Protein AF-A0A139WUX0-F1 (afdb_monomer)

Secondary structure (DSSP, 8-state):
-HHHHHHHHHHHH-HHHHHSS--HHHHHHHHHHHHHHHHHTT-HHHHTTTTTHHHHHHHHTT------HHHHHHHHHSSHHHHHHHHHHHHHHHHHHHHHHHHHH-SS-S-SSSSSTT-------HHHHHHHHHH-HHHHHSSS-HHHHHHHHHHHHHHHHHTTPPPPHHHHHHHHHHHHHHHHTT--S---HHHHHHHTSSSHHHHHHHHHHHHHHHHHHHHT--

Sequence (226 aa):
MDNFSKLLQSIKDNPTRYLDKPSITCLHSFLIGYLGTLRDLGFALESSVMNGFQEWIQEREKTTVSQSWVGILLFICGSERLAFNSFFTDFETFLNQTESLKNKKNAEEENFKSKVDNVKPLSYDFYELLGWIKKRPGMYLGTSSITRLDMYLRGYTLARREVGIAPTEQEREFEGFQSWLQERYKIKSNQSWAKIILFYSMDEHEALERFFELFEEYLNSNKSSN

Structure (mmCIF, N/CA/C/O backbone):
data_AF-A0A139WUX0-F1
#
_entry.id   AF-A0A139WUX0-F1
#
loop_
_atom_site.group_PDB
_atom_site.id
_atom_site.type_symbol
_atom_site.label_atom_id
_atom_site.label_alt_id
_atom_site.label_comp_id
_atom_site.label_asym_id
_atom_site.label_entity_id
_atom_site.label_seq_id
_atom_site.pdbx_PDB_ins_code
_atom_site.Cartn_x
_atom_site.Cartn_y
_atom_site.Cartn_z
_atom_site.occupancy
_atom_site.B_iso_or_equiv
_atom_site.auth_seq_id
_atom_site.auth_comp_id
_atom_site.auth_asym_id
_atom_site.auth_atom_id
_atom_site.pdbx_PDB_model_num
ATOM 1 N N . MET A 1 1 ? -21.748 -1.364 1.588 1.00 56.06 1 MET A N 1
ATOM 2 C CA . MET A 1 1 ? -21.039 -1.767 2.830 1.00 56.06 1 MET A CA 1
ATOM 3 C C . MET A 1 1 ? -20.517 -3.202 2.778 1.00 56.06 1 MET A C 1
ATOM 5 O O . MET A 1 1 ? -19.405 -3.418 3.231 1.00 56.06 1 MET A O 1
ATOM 9 N N . ASP A 1 2 ? -21.244 -4.152 2.179 1.00 73.94 2 ASP A N 1
ATOM 10 C CA . ASP A 1 2 ? -20.874 -5.580 2.182 1.00 73.94 2 ASP A CA 1
ATOM 11 C C . ASP A 1 2 ? -19.461 -5.887 1.620 1.00 73.94 2 ASP A C 1
ATOM 13 O O . ASP A 1 2 ? -18.683 -6.584 2.266 1.00 73.94 2 ASP A O 1
ATOM 17 N N . ASN A 1 3 ? -19.062 -5.294 0.485 1.00 83.50 3 ASN A N 1
ATOM 18 C CA . ASN A 1 3 ? -17.747 -5.574 -0.122 1.00 83.50 3 ASN A CA 1
ATOM 19 C C . ASN A 1 3 ? -16.558 -5.100 0.729 1.00 83.50 3 ASN A C 1
ATOM 21 O O . ASN A 1 3 ? -15.597 -5.843 0.903 1.00 83.50 3 ASN A O 1
ATOM 25 N N . PHE A 1 4 ? -16.625 -3.896 1.308 1.00 89.69 4 PHE A N 1
ATOM 26 C CA . PHE A 1 4 ? -15.530 -3.375 2.132 1.00 89.69 4 PHE A CA 1
ATOM 27 C C . PHE A 1 4 ? -15.353 -4.175 3.427 1.00 89.69 4 PHE A C 1
ATOM 29 O O . PHE A 1 4 ? -14.230 -4.525 3.787 1.00 89.69 4 PHE A O 1
ATOM 36 N N . SER A 1 5 ? -16.454 -4.526 4.098 1.00 89.94 5 SER A N 1
ATOM 37 C CA . SER A 1 5 ? -16.400 -5.370 5.295 1.00 89.94 5 SER A CA 1
ATOM 38 C C . SER A 1 5 ? -15.837 -6.759 4.976 1.00 89.94 5 SER A C 1
ATOM 40 O O . SER A 1 5 ? -14.983 -7.255 5.710 1.00 89.94 5 SER A O 1
ATOM 42 N N . LYS A 1 6 ? -16.232 -7.361 3.843 1.00 93.00 6 LYS A N 1
ATOM 43 C CA . LYS A 1 6 ? -15.657 -8.625 3.348 1.00 93.00 6 LYS A CA 1
ATOM 44 C C . LYS A 1 6 ? -14.162 -8.514 3.048 1.00 93.00 6 LYS A C 1
ATOM 46 O O . LYS A 1 6 ? -13.409 -9.434 3.375 1.00 93.00 6 LYS A O 1
ATOM 51 N N . LEU A 1 7 ? -13.724 -7.403 2.455 1.00 95.69 7 LEU A N 1
ATOM 52 C CA . LEU A 1 7 ? -12.313 -7.135 2.191 1.00 95.69 7 LEU A CA 1
ATOM 53 C C . LEU A 1 7 ? -11.517 -7.026 3.495 1.00 95.69 7 LEU A C 1
ATOM 55 O O . LEU A 1 7 ? -10.519 -7.727 3.653 1.00 95.69 7 LEU A O 1
ATOM 59 N N . LEU A 1 8 ? -11.970 -6.211 4.453 1.00 95.62 8 LEU A N 1
ATOM 60 C CA . LEU A 1 8 ? -11.308 -6.088 5.754 1.00 95.62 8 LEU A CA 1
ATOM 61 C C . LEU A 1 8 ? -11.241 -7.429 6.486 1.00 95.62 8 LEU A C 1
ATOM 63 O O . LEU A 1 8 ? -10.180 -7.777 6.999 1.00 95.62 8 LEU A O 1
ATOM 67 N N . GLN A 1 9 ? -12.323 -8.208 6.479 1.00 96.00 9 GLN A N 1
ATOM 68 C CA . GLN A 1 9 ? -12.329 -9.542 7.074 1.00 96.00 9 GLN A CA 1
ATOM 69 C C . GLN A 1 9 ? -11.317 -10.469 6.382 1.00 96.00 9 GLN A C 1
ATOM 71 O O . GLN A 1 9 ? -10.524 -11.128 7.046 1.00 96.00 9 GLN A O 1
ATOM 76 N N . SER A 1 10 ? -11.249 -10.437 5.049 1.00 97.25 10 SER A N 1
ATOM 77 C CA . SER A 1 10 ? -10.267 -11.218 4.285 1.00 97.25 10 SER A CA 1
ATOM 78 C C . SER A 1 10 ? -8.819 -10.821 4.598 1.00 97.25 10 SER A C 1
ATOM 80 O O . SER A 1 10 ? -7.943 -11.685 4.656 1.00 97.25 10 SER A O 1
ATOM 82 N N . ILE A 1 11 ? -8.554 -9.526 4.808 1.00 97.88 11 ILE A N 1
ATOM 83 C CA . ILE A 1 11 ? -7.232 -9.025 5.210 1.00 97.88 11 ILE A CA 1
ATOM 84 C C . ILE A 1 11 ? -6.912 -9.440 6.650 1.00 97.88 11 ILE A C 1
ATOM 86 O O . ILE A 1 11 ? -5.781 -9.835 6.925 1.00 97.88 11 ILE A O 1
ATOM 90 N N . LYS A 1 12 ? -7.888 -9.378 7.563 1.00 97.25 12 LYS A N 1
ATOM 91 C CA . LYS A 1 12 ? -7.743 -9.820 8.957 1.00 97.25 12 LYS A CA 1
ATOM 92 C C . LYS A 1 12 ? -7.383 -11.303 9.035 1.00 97.25 12 LYS A C 1
ATOM 94 O O . LYS A 1 12 ? -6.459 -11.668 9.759 1.00 97.25 12 LYS A O 1
ATOM 99 N N . ASP A 1 13 ? -8.076 -12.132 8.257 1.00 97.44 13 ASP A N 1
ATOM 100 C CA . ASP A 1 13 ? -7.906 -13.588 8.260 1.00 97.44 13 ASP A CA 1
ATOM 101 C C . ASP A 1 13 ? -6.623 -14.034 7.550 1.00 97.44 13 ASP A C 1
ATOM 103 O O . ASP A 1 13 ? -6.016 -15.039 7.924 1.00 97.44 13 ASP A O 1
ATOM 107 N N . ASN A 1 14 ? -6.182 -13.296 6.526 1.00 96.75 14 ASN A N 1
ATOM 108 C CA . ASN A 1 14 ? -4.986 -13.639 5.763 1.00 96.75 14 ASN A CA 1
ATOM 109 C C . ASN A 1 14 ? -4.152 -12.402 5.382 1.00 96.75 14 ASN A C 1
ATOM 111 O O . ASN A 1 14 ? -4.054 -12.053 4.202 1.00 96.75 14 ASN A O 1
ATOM 115 N N . PRO A 1 15 ? -3.501 -11.740 6.355 1.00 97.00 15 PRO A N 1
ATOM 116 C CA . PRO A 1 15 ? -2.812 -10.474 6.115 1.00 97.00 15 PRO A CA 1
ATOM 117 C C . PRO A 1 15 ? -1.648 -10.606 5.139 1.00 97.00 15 PRO A C 1
ATOM 119 O O . PRO A 1 15 ? -1.390 -9.690 4.365 1.00 97.00 15 PRO A O 1
ATOM 122 N N . THR A 1 16 ? -0.953 -11.744 5.125 1.00 95.56 16 THR A N 1
ATOM 123 C CA . THR A 1 16 ? 0.205 -11.959 4.247 1.00 95.56 16 THR A CA 1
ATOM 124 C C . THR A 1 16 ? -0.181 -12.038 2.772 1.00 95.56 16 THR A C 1
ATOM 126 O O . THR A 1 16 ? 0.622 -11.658 1.926 1.00 95.56 16 THR A O 1
ATOM 129 N N . ARG A 1 17 ? -1.412 -12.457 2.446 1.00 94.94 17 ARG A N 1
ATOM 130 C CA . ARG A 1 17 ? -1.925 -12.460 1.067 1.00 94.94 17 ARG A CA 1
ATOM 131 C C . ARG A 1 17 ? -2.064 -11.052 0.484 1.00 94.94 17 ARG A C 1
ATOM 133 O O . ARG A 1 17 ? -1.899 -10.883 -0.720 1.00 94.94 17 ARG A O 1
ATOM 140 N N . TYR A 1 18 ? -2.396 -10.069 1.317 1.00 96.38 18 TYR A N 1
ATOM 141 C CA . TYR A 1 18 ? -2.690 -8.704 0.872 1.00 96.38 18 TYR A CA 1
ATOM 142 C C . TYR A 1 18 ? -1.529 -7.743 1.132 1.00 96.38 18 TYR A C 1
ATOM 144 O O . TYR A 1 18 ? -1.223 -6.913 0.281 1.00 96.38 18 TYR A O 1
ATOM 152 N N . LEU A 1 19 ? -0.881 -7.880 2.292 1.00 96.50 19 LEU A N 1
ATOM 153 C CA . LEU A 1 19 ? 0.056 -6.904 2.848 1.00 96.50 19 LEU A CA 1
ATOM 154 C C . LEU A 1 19 ? 1.475 -7.447 3.051 1.00 96.50 19 LEU A C 1
ATOM 156 O O . LEU A 1 19 ? 2.321 -6.758 3.617 1.00 96.50 19 LEU A O 1
ATOM 160 N N . ASP A 1 20 ? 1.723 -8.708 2.688 1.00 93.94 20 ASP A N 1
ATOM 161 C CA . ASP A 1 20 ? 2.935 -9.492 2.969 1.00 93.94 20 ASP A CA 1
ATOM 162 C C . ASP A 1 20 ? 3.235 -9.741 4.466 1.00 93.94 20 ASP A C 1
ATOM 164 O O . ASP A 1 20 ? 3.874 -10.737 4.807 1.00 93.94 20 ASP A O 1
ATOM 168 N N . LYS A 1 21 ? 2.756 -8.884 5.374 1.00 94.69 21 LYS A N 1
ATOM 169 C CA . LYS A 1 21 ? 2.887 -8.983 6.835 1.00 94.69 21 LYS A CA 1
ATOM 170 C C . LYS A 1 21 ? 1.747 -8.229 7.545 1.00 94.69 21 LYS A C 1
ATOM 172 O O . LYS A 1 21 ? 1.212 -7.277 6.982 1.00 94.69 21 LYS A O 1
ATOM 177 N N . PRO A 1 22 ? 1.395 -8.584 8.796 1.00 97.19 22 PRO A N 1
ATOM 178 C CA . PRO A 1 22 ? 0.451 -7.803 9.598 1.00 97.19 22 PRO A CA 1
ATOM 179 C C . PRO A 1 22 ? 1.091 -6.470 10.021 1.00 97.19 22 PRO A C 1
ATOM 181 O O . PRO A 1 22 ? 1.844 -6.411 10.994 1.00 97.19 22 PRO A O 1
ATOM 184 N N . SER A 1 23 ? 0.828 -5.413 9.253 1.00 97.62 23 SER A N 1
ATOM 185 C CA . SER A 1 23 ? 1.392 -4.073 9.444 1.00 97.62 23 SER A CA 1
ATOM 186 C C . SER A 1 23 ? 0.320 -3.015 9.229 1.00 97.62 23 SER A C 1
ATOM 188 O O . SER A 1 23 ? -0.338 -2.983 8.188 1.00 97.62 23 SER A O 1
ATOM 190 N N . ILE A 1 24 ? 0.161 -2.135 10.217 1.00 97.69 24 ILE A N 1
ATOM 191 C CA . ILE A 1 24 ? -0.832 -1.061 10.190 1.00 97.69 24 ILE A CA 1
ATOM 192 C C . ILE A 1 24 ? -0.489 -0.005 9.143 1.00 97.69 24 ILE A C 1
ATOM 194 O O . ILE A 1 24 ? -1.380 0.533 8.492 1.00 97.69 24 ILE A O 1
ATOM 198 N N . THR A 1 25 ? 0.799 0.258 8.918 1.00 96.81 25 THR A N 1
ATOM 199 C CA . THR A 1 25 ? 1.220 1.224 7.901 1.00 96.81 25 THR A CA 1
ATOM 200 C C . THR A 1 25 ? 1.038 0.680 6.488 1.00 96.81 25 THR A C 1
ATOM 202 O O . THR A 1 25 ? 0.585 1.420 5.616 1.00 96.81 25 THR A O 1
ATOM 205 N N . CYS A 1 26 ? 1.287 -0.617 6.275 1.00 97.62 26 CYS A N 1
ATOM 206 C CA . CYS A 1 26 ? 0.973 -1.289 5.011 1.00 97.62 26 CYS A CA 1
ATOM 207 C C . CYS A 1 26 ? -0.539 -1.313 4.756 1.00 97.62 26 CYS A C 1
ATOM 209 O O . CYS A 1 26 ? -0.976 -0.959 3.663 1.00 97.62 26 CYS A O 1
ATOM 211 N N . LEU A 1 27 ? -1.336 -1.661 5.777 1.00 98.19 27 LEU A N 1
ATOM 212 C CA . LEU A 1 27 ? -2.796 -1.625 5.699 1.00 98.19 27 LEU A CA 1
ATOM 213 C C . LEU A 1 27 ? -3.294 -0.225 5.331 1.00 98.19 27 LEU A C 1
ATOM 215 O O . LEU A 1 27 ? -4.127 -0.083 4.446 1.00 98.19 27 LEU A O 1
ATOM 219 N N . HIS A 1 28 ? -2.764 0.815 5.968 1.00 97.31 28 HIS A N 1
ATOM 220 C CA . HIS A 1 28 ? -3.161 2.187 5.680 1.00 97.31 28 HIS A CA 1
ATOM 221 C C . HIS A 1 28 ? -2.877 2.590 4.237 1.00 97.31 28 HIS A C 1
ATOM 223 O O . HIS A 1 28 ? -3.781 3.070 3.563 1.00 97.31 28 HIS A O 1
ATOM 229 N N . SER A 1 29 ? -1.659 2.361 3.738 1.00 97.81 29 SER A N 1
ATOM 230 C CA . SER A 1 29 ? -1.321 2.676 2.346 1.00 97.81 29 SER A CA 1
ATOM 231 C C . SER A 1 29 ? -2.192 1.902 1.358 1.00 97.81 29 SER A C 1
ATOM 233 O O . SER A 1 29 ? -2.682 2.488 0.395 1.00 97.81 29 SER A O 1
ATOM 235 N N . PHE A 1 30 ? -2.462 0.625 1.642 1.00 98.25 30 PHE A N 1
ATOM 236 C CA . PHE A 1 30 ? -3.395 -0.187 0.868 1.00 98.25 30 PHE A CA 1
ATOM 237 C C . PHE A 1 30 ? -4.810 0.409 0.852 1.00 98.25 30 PHE A C 1
ATOM 239 O O . PHE A 1 30 ? -5.403 0.562 -0.214 1.00 98.25 30 PHE A O 1
ATOM 246 N N . LEU A 1 31 ? -5.343 0.798 2.014 1.00 97.00 31 LEU A N 1
ATOM 247 C CA . LEU A 1 31 ? -6.678 1.389 2.127 1.00 97.00 31 LEU A CA 1
ATOM 248 C C . LEU A 1 31 ? -6.770 2.766 1.461 1.00 97.00 31 LEU A C 1
ATOM 250 O O . LEU A 1 31 ? -7.800 3.056 0.859 1.00 97.00 31 LEU A O 1
ATOM 254 N N . ILE A 1 32 ? -5.718 3.592 1.514 1.00 95.19 32 ILE A N 1
ATOM 255 C CA . ILE A 1 32 ? -5.673 4.867 0.779 1.00 95.19 32 ILE A CA 1
ATOM 256 C C . ILE A 1 32 ? -5.790 4.601 -0.724 1.00 95.19 32 ILE A C 1
ATOM 258 O O . ILE A 1 32 ? -6.620 5.228 -1.380 1.00 95.19 32 ILE A O 1
ATOM 262 N N . GLY A 1 33 ? -4.994 3.671 -1.264 1.00 95.81 33 GLY A N 1
ATOM 263 C CA . GLY A 1 33 ? -5.063 3.306 -2.680 1.00 95.81 33 GLY A CA 1
ATOM 264 C C . GLY A 1 33 ? -6.444 2.770 -3.060 1.00 95.81 33 GLY A C 1
ATOM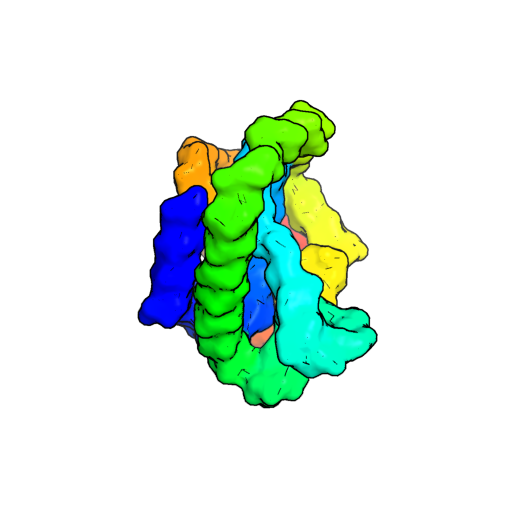 265 O O . GLY A 1 33 ? -7.042 3.226 -4.030 1.00 95.81 33 GLY A O 1
ATOM 266 N N . TYR A 1 34 ? -6.997 1.865 -2.253 1.00 96.25 34 TYR A N 1
ATOM 267 C CA . TYR A 1 34 ? -8.300 1.249 -2.498 1.00 96.25 34 TYR A CA 1
ATOM 268 C C . TYR A 1 34 ? -9.463 2.258 -2.435 1.00 96.25 34 TYR A C 1
ATOM 270 O O . TYR A 1 34 ? -10.190 2.438 -3.413 1.00 96.25 34 TYR A O 1
ATOM 278 N N . LEU A 1 35 ? -9.630 2.961 -1.310 1.00 94.38 35 LEU A N 1
ATOM 279 C CA . LEU A 1 35 ? -10.742 3.898 -1.103 1.00 94.38 35 LEU A CA 1
ATOM 280 C C . LEU A 1 35 ? -10.606 5.154 -1.968 1.00 94.38 35 LEU A C 1
ATOM 282 O O . LEU A 1 35 ? -11.611 5.661 -2.465 1.00 94.38 35 LEU A O 1
ATOM 286 N N . GLY A 1 36 ? -9.377 5.638 -2.178 1.00 92.44 36 GLY A N 1
ATOM 287 C CA . GLY A 1 36 ? -9.101 6.752 -3.083 1.00 92.44 36 GLY A CA 1
ATOM 288 C C . GLY A 1 36 ? -9.547 6.433 -4.506 1.00 92.44 36 GLY A C 1
ATOM 289 O O . GLY A 1 36 ? -10.281 7.211 -5.101 1.00 92.44 36 GLY A O 1
ATOM 290 N N . THR A 1 37 ? -9.220 5.237 -4.994 1.00 92.94 37 THR A N 1
ATOM 291 C CA . THR A 1 37 ? -9.635 4.788 -6.328 1.00 92.94 37 THR A CA 1
ATOM 292 C C . THR A 1 37 ? -11.150 4.662 -6.445 1.00 92.94 37 THR A C 1
ATOM 294 O O . THR A 1 37 ? -11.724 5.135 -7.419 1.00 92.94 37 THR A O 1
ATOM 297 N N . LEU A 1 38 ? -11.830 4.090 -5.444 1.00 92.00 38 LEU A N 1
ATOM 298 C CA . LEU A 1 38 ? -13.297 4.036 -5.438 1.00 92.00 38 LEU A CA 1
ATOM 299 C C . LEU A 1 38 ? -13.923 5.433 -5.515 1.00 92.00 38 LEU A C 1
ATOM 301 O O . LEU A 1 38 ? -14.843 5.649 -6.303 1.00 92.00 38 LEU A O 1
ATOM 305 N N . ARG A 1 39 ? -13.398 6.395 -4.747 1.00 90.62 39 ARG A N 1
ATOM 306 C CA . ARG A 1 39 ? -13.849 7.792 -4.795 1.00 90.62 39 ARG A CA 1
ATOM 307 C C . ARG A 1 39 ? -13.644 8.386 -6.185 1.00 90.62 39 ARG A C 1
ATOM 309 O O . ARG A 1 39 ? -14.564 8.994 -6.724 1.00 90.62 39 ARG A O 1
ATOM 316 N N . ASP A 1 40 ? -12.457 8.209 -6.754 1.00 89.12 40 ASP A N 1
ATOM 317 C CA . ASP A 1 40 ? -12.090 8.795 -8.044 1.00 89.12 40 ASP A CA 1
ATOM 318 C C . ASP A 1 40 ? -12.929 8.199 -9.192 1.00 89.12 40 ASP A C 1
ATOM 320 O O . ASP A 1 40 ? -13.218 8.892 -10.164 1.00 89.12 40 ASP A O 1
ATOM 324 N N . LEU A 1 41 ? -13.410 6.961 -9.030 1.00 88.31 41 LEU A N 1
ATOM 325 C CA . LEU A 1 41 ? -14.340 6.268 -9.928 1.00 88.31 41 LEU A CA 1
ATOM 326 C C . LEU A 1 41 ? -15.829 6.576 -9.669 1.00 88.31 41 LEU A C 1
ATOM 328 O O . LEU A 1 41 ? -16.688 6.049 -10.373 1.00 88.31 41 LEU A O 1
ATOM 332 N N . GLY A 1 42 ? -16.154 7.416 -8.682 1.00 87.81 42 GLY A N 1
ATOM 333 C CA . GLY A 1 42 ? -17.529 7.831 -8.380 1.00 87.81 42 GLY A CA 1
ATOM 334 C C . GLY A 1 42 ? -18.288 6.949 -7.379 1.00 87.81 42 GLY A C 1
ATOM 335 O O . GLY A 1 42 ? -19.472 7.184 -7.143 1.00 87.81 42 GLY A O 1
ATOM 336 N N . PHE A 1 43 ? -17.636 5.982 -6.730 1.00 86.44 43 PHE A N 1
ATOM 337 C CA . PHE A 1 43 ? -18.225 5.151 -5.668 1.00 86.44 43 PHE A CA 1
ATOM 338 C C . PHE A 1 43 ? -18.140 5.864 -4.306 1.00 86.44 43 PHE A C 1
ATOM 340 O O . PHE A 1 43 ? -17.444 5.439 -3.378 1.00 86.44 43 PHE A O 1
ATOM 347 N N . ALA A 1 44 ? -18.821 7.011 -4.199 1.00 80.06 44 ALA A N 1
ATOM 348 C CA . ALA A 1 44 ? -18.732 7.908 -3.046 1.00 80.06 44 ALA A CA 1
ATOM 349 C C . ALA A 1 44 ? -19.119 7.219 -1.725 1.00 80.06 44 ALA A C 1
ATOM 351 O O . ALA A 1 44 ? -18.403 7.355 -0.731 1.00 80.06 44 ALA A O 1
ATOM 352 N N . LEU A 1 45 ? -20.198 6.428 -1.716 1.00 79.00 45 LEU A N 1
ATOM 353 C CA . LEU A 1 45 ? -20.669 5.744 -0.510 1.00 79.00 45 LEU A CA 1
ATOM 354 C C . LEU A 1 45 ? -19.638 4.724 -0.007 1.00 79.00 45 LEU A C 1
ATOM 356 O O . LEU A 1 45 ? -19.281 4.740 1.169 1.00 79.00 45 LEU A O 1
ATOM 360 N N . GLU A 1 46 ? -19.119 3.882 -0.897 1.00 82.38 46 GLU A N 1
ATOM 361 C CA . GLU A 1 46 ? -18.124 2.854 -0.591 1.00 82.38 46 GLU A CA 1
ATOM 362 C C . GLU A 1 46 ? -16.777 3.456 -0.184 1.00 82.38 46 GLU A C 1
ATOM 364 O O . GLU A 1 46 ? -16.122 2.932 0.711 1.00 82.38 46 GLU A O 1
ATOM 369 N N . SER A 1 47 ? -16.376 4.574 -0.791 1.00 82.75 47 SER A N 1
ATOM 370 C CA . SER A 1 47 ? -15.133 5.268 -0.431 1.00 82.75 47 SER A CA 1
ATOM 371 C C . SER A 1 47 ? -15.199 5.983 0.928 1.00 82.75 47 SER A C 1
ATOM 373 O O . SER A 1 47 ? -14.171 6.186 1.571 1.00 82.75 47 SER A O 1
ATOM 375 N N . SER A 1 48 ? -16.406 6.327 1.392 1.00 85.25 48 SER A N 1
ATOM 376 C CA . SER A 1 48 ? -16.648 7.089 2.628 1.00 85.25 48 SER A CA 1
ATOM 377 C C . SER A 1 48 ? -16.812 6.237 3.894 1.00 85.25 48 SER A C 1
ATOM 379 O O . SER A 1 48 ? -17.067 6.773 4.969 1.00 85.25 48 SER A O 1
ATOM 381 N N . VAL A 1 49 ? -16.659 4.912 3.800 1.00 87.12 49 VAL A N 1
ATOM 382 C CA . VAL A 1 49 ? -16.882 3.956 4.909 1.00 87.12 49 VAL A CA 1
ATOM 383 C C . VAL A 1 49 ? -16.008 4.195 6.144 1.00 87.12 49 VAL A C 1
ATOM 385 O O . VAL A 1 49 ? -16.396 3.823 7.246 1.00 87.12 49 VAL A O 1
ATOM 388 N N . MET A 1 50 ? -14.843 4.818 5.967 1.00 89.88 50 MET A N 1
ATOM 389 C CA . MET A 1 50 ? -13.913 5.164 7.048 1.00 89.88 50 MET A CA 1
ATOM 390 C C . MET A 1 50 ? -14.126 6.591 7.589 1.00 89.88 50 MET A C 1
ATOM 392 O O . MET A 1 50 ? -13.421 7.001 8.512 1.00 89.88 50 MET A O 1
ATOM 396 N N . ASN A 1 51 ? -15.056 7.375 7.025 1.00 89.75 51 ASN A N 1
ATOM 397 C CA . ASN A 1 51 ? -15.297 8.752 7.463 1.00 89.75 51 ASN A CA 1
ATOM 398 C C . ASN A 1 51 ? -15.760 8.775 8.923 1.00 89.75 51 ASN A C 1
ATOM 400 O O . ASN A 1 51 ? -16.662 8.030 9.300 1.00 89.75 51 ASN A O 1
ATOM 404 N N . GLY A 1 52 ? -15.169 9.651 9.736 1.00 90.94 52 GLY A N 1
ATOM 405 C CA . GLY A 1 52 ? -15.449 9.733 11.170 1.00 90.94 52 GLY A CA 1
ATOM 406 C C . GLY A 1 52 ? -14.574 8.822 12.035 1.00 90.94 52 GLY A C 1
ATOM 407 O O . GLY A 1 52 ? -14.525 9.013 13.247 1.00 90.94 52 GLY A O 1
ATOM 408 N N . PHE A 1 53 ? -13.864 7.843 11.455 1.00 94.38 53 PHE A N 1
ATOM 409 C CA . PHE A 1 53 ? -13.028 6.929 12.242 1.00 94.38 53 PHE A CA 1
ATOM 410 C C . PHE A 1 53 ? -11.832 7.640 12.891 1.00 94.38 53 PHE A C 1
ATOM 412 O O . PHE A 1 53 ? -11.448 7.313 14.013 1.00 94.38 53 PHE A O 1
ATOM 419 N N . GLN A 1 54 ? -11.264 8.631 12.198 1.00 93.94 54 GLN A N 1
ATOM 420 C CA . GLN A 1 54 ? -10.170 9.462 12.699 1.00 93.94 54 GLN A CA 1
ATOM 421 C C . GLN A 1 54 ? -10.577 10.213 13.973 1.00 93.94 54 GLN A C 1
ATOM 423 O O . GLN A 1 54 ? -9.882 10.147 14.983 1.00 93.94 54 GLN A O 1
ATOM 428 N N . GLU A 1 55 ? -11.709 10.906 13.929 1.00 91.88 55 GLU A N 1
ATOM 429 C CA . GLU A 1 55 ? -12.235 11.676 15.051 1.00 91.88 55 GLU A CA 1
ATOM 430 C C . GLU A 1 55 ? -12.639 10.740 16.194 1.00 91.88 55 GLU A C 1
ATOM 432 O O . GLU A 1 55 ? -12.288 10.970 17.351 1.00 91.88 55 GLU A O 1
ATOM 437 N N . TRP A 1 56 ? -13.291 9.625 15.858 1.00 94.75 56 TRP A N 1
ATOM 438 C CA . TRP A 1 56 ? -13.725 8.629 16.829 1.00 94.75 56 TRP A CA 1
ATOM 439 C C . TRP A 1 56 ? -12.564 8.045 17.640 1.00 94.75 56 TRP A C 1
ATOM 441 O O . TRP A 1 56 ? -12.651 7.951 18.866 1.00 94.75 56 TRP A O 1
ATOM 451 N N . ILE A 1 57 ? -11.456 7.675 16.986 1.00 93.69 57 ILE A N 1
ATOM 452 C CA . ILE A 1 57 ? -10.309 7.124 17.711 1.00 93.69 57 ILE A CA 1
ATOM 453 C C . ILE A 1 57 ? -9.609 8.194 18.557 1.00 93.69 57 ILE A C 1
ATOM 455 O O . ILE A 1 57 ? -9.135 7.890 19.650 1.00 93.69 57 ILE A O 1
ATOM 459 N N . GLN A 1 58 ? -9.588 9.455 18.109 1.00 92.94 58 GLN A N 1
ATOM 460 C CA . GLN A 1 58 ? -9.047 10.565 18.899 1.00 92.94 58 GLN A CA 1
ATOM 461 C C . GLN A 1 58 ? -9.844 10.787 20.188 1.00 92.94 58 GLN A C 1
ATOM 463 O O . GLN A 1 58 ? -9.252 10.914 21.264 1.00 92.94 58 GLN A O 1
ATOM 468 N N . GLU A 1 59 ? -11.175 10.782 20.094 1.00 92.00 59 GLU A N 1
ATOM 469 C CA . GLU A 1 59 ? -12.069 10.919 21.246 1.00 92.00 59 GLU A CA 1
ATOM 470 C C . GLU A 1 59 ? -11.942 9.739 22.212 1.00 92.00 59 GLU A C 1
ATOM 472 O O . GLU A 1 59 ? -11.798 9.939 23.422 1.00 92.00 59 GLU A O 1
ATOM 477 N N . ARG A 1 60 ? -11.946 8.507 21.687 1.00 91.19 60 ARG A N 1
ATOM 478 C CA . ARG A 1 60 ? -11.837 7.286 22.495 1.00 91.19 60 ARG A CA 1
ATOM 479 C C . ARG A 1 60 ? -10.554 7.258 23.317 1.00 91.19 60 ARG A C 1
ATOM 481 O O . ARG A 1 60 ? -10.589 6.951 24.508 1.00 91.19 60 ARG A O 1
ATOM 488 N N . GLU A 1 61 ? -9.441 7.602 22.682 1.00 89.81 61 GLU A N 1
ATOM 489 C CA . GLU A 1 61 ? -8.113 7.593 23.299 1.00 89.81 61 GLU A CA 1
ATOM 490 C C . GLU A 1 61 ? -7.814 8.878 24.079 1.00 89.81 61 GLU A C 1
ATOM 492 O O . GLU A 1 61 ? -6.733 9.021 24.651 1.00 89.81 61 GLU A O 1
ATOM 497 N N . LYS A 1 62 ? -8.770 9.820 24.123 1.00 88.19 62 LYS A N 1
ATOM 498 C CA . LYS A 1 62 ? -8.654 11.119 24.805 1.00 88.19 62 LYS A CA 1
ATOM 499 C C . LYS A 1 62 ? -7.373 11.861 24.424 1.00 88.19 62 LYS A C 1
ATOM 501 O O . LYS A 1 62 ? -6.741 12.509 25.260 1.00 88.19 62 LYS A O 1
ATOM 506 N N . THR A 1 63 ? -6.975 11.743 23.162 1.00 81.69 63 THR A N 1
ATOM 507 C CA . THR A 1 63 ? -5.722 12.302 22.669 1.00 81.69 63 THR A CA 1
ATOM 508 C C . THR A 1 63 ? -5.968 13.609 21.931 1.00 81.69 63 THR A C 1
ATOM 510 O O . THR A 1 63 ? -6.878 13.727 21.115 1.00 81.69 63 THR A O 1
ATOM 513 N N . THR A 1 64 ? -5.130 14.607 22.203 1.00 71.38 64 THR A N 1
ATOM 514 C CA . THR A 1 64 ? -5.098 15.886 21.475 1.00 71.38 64 THR A CA 1
ATOM 515 C C . THR A 1 64 ? -4.043 15.890 20.368 1.00 71.38 64 THR A C 1
ATOM 517 O O . THR A 1 64 ? -3.786 16.918 19.743 1.00 71.38 64 THR A O 1
ATOM 520 N N . VAL A 1 65 ? -3.395 14.744 20.134 1.00 67.50 65 VAL A N 1
ATOM 521 C CA . VAL A 1 65 ? -2.289 14.615 19.189 1.00 67.50 65 VAL A CA 1
ATOM 522 C C . VAL A 1 65 ? -2.804 14.750 17.752 1.00 67.50 65 VAL A C 1
ATOM 524 O O . VAL A 1 65 ? -3.733 14.057 17.338 1.00 67.50 65 VAL A O 1
ATOM 527 N N . SER A 1 66 ? -2.153 15.611 16.964 1.00 69.44 66 SER A N 1
ATOM 528 C CA . SER A 1 66 ? -2.430 15.836 15.539 1.00 69.44 66 SER A CA 1
ATOM 529 C C . SER A 1 66 ? -1.815 14.743 14.650 1.00 69.44 66 SER A C 1
ATOM 531 O O . SER A 1 66 ? -1.042 15.030 13.735 1.00 69.44 66 SER A O 1
ATOM 533 N N . GLN A 1 67 ? -2.085 13.477 14.962 1.00 79.12 67 GLN A N 1
ATOM 534 C CA . GLN A 1 67 ? -1.633 12.325 14.180 1.00 79.12 67 GLN A CA 1
ATOM 535 C C . GLN A 1 67 ? -2.817 11.628 13.507 1.00 79.12 67 GLN A C 1
ATOM 537 O O . GLN A 1 67 ? -3.954 11.702 13.975 1.00 79.12 67 GLN A O 1
ATOM 542 N N . SER A 1 68 ? -2.541 10.921 12.410 1.00 90.94 68 SER A N 1
ATOM 543 C CA . SER A 1 68 ? -3.528 10.028 11.802 1.00 90.94 68 SER A CA 1
ATOM 544 C C . SER A 1 68 ? -3.892 8.889 12.759 1.00 90.94 68 SER A C 1
ATOM 546 O O . SER A 1 68 ? -3.117 8.548 13.654 1.00 90.94 68 SER A O 1
ATOM 548 N N . TRP A 1 69 ? -5.037 8.248 12.538 1.00 94.38 69 TRP A N 1
ATOM 549 C CA . TRP A 1 69 ? -5.496 7.081 13.292 1.00 94.38 69 TRP A CA 1
ATOM 550 C C . TRP A 1 69 ? -4.434 5.972 13.336 1.00 94.38 69 TRP A C 1
ATOM 552 O O . TRP A 1 69 ? -4.275 5.304 14.351 1.00 94.38 69 TRP A O 1
ATOM 562 N N . VAL A 1 70 ? -3.623 5.838 12.281 1.00 94.75 70 VAL A N 1
ATOM 563 C CA . VAL A 1 70 ? -2.453 4.947 12.254 1.00 94.75 70 VAL A CA 1
ATOM 564 C C . VAL A 1 70 ? -1.388 5.366 13.256 1.00 94.75 70 VAL A C 1
ATOM 566 O O . VAL A 1 70 ? -0.865 4.516 13.968 1.00 94.75 70 VAL A O 1
ATOM 569 N N . GLY A 1 71 ? -1.047 6.656 13.306 1.00 93.38 71 GLY A N 1
ATOM 570 C CA . GLY A 1 71 ? -0.079 7.186 14.266 1.00 93.38 71 GLY A CA 1
ATOM 571 C C . GLY A 1 71 ? -0.559 7.016 15.707 1.00 93.38 71 GLY A C 1
ATOM 572 O O . GLY A 1 71 ? 0.211 6.584 16.560 1.00 93.38 71 GLY A O 1
ATOM 573 N N . ILE A 1 72 ? -1.854 7.240 15.950 1.00 94.44 72 ILE A N 1
ATOM 574 C CA . ILE A 1 72 ? -2.499 7.010 17.250 1.00 94.44 72 ILE A CA 1
ATOM 575 C C . ILE A 1 72 ? -2.386 5.533 17.654 1.00 94.44 72 ILE A C 1
ATOM 577 O O . ILE A 1 72 ? -1.873 5.232 18.730 1.00 94.44 72 ILE A O 1
AT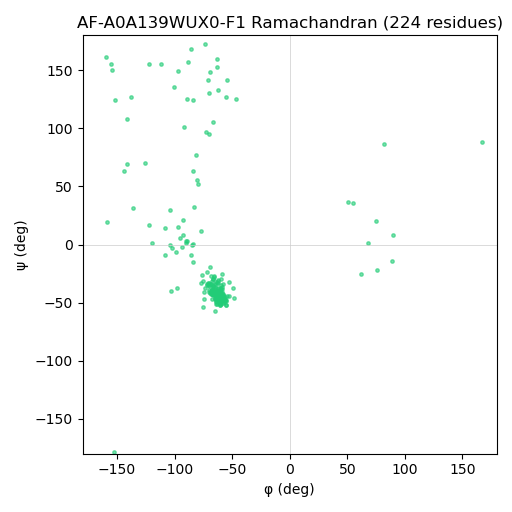OM 581 N N . LEU A 1 73 ? -2.778 4.604 16.775 1.00 95.38 73 LEU A N 1
ATOM 582 C CA . LEU A 1 73 ? -2.675 3.165 17.041 1.00 95.38 73 LEU A CA 1
ATOM 583 C C . LEU A 1 73 ? -1.231 2.704 17.247 1.00 95.38 73 L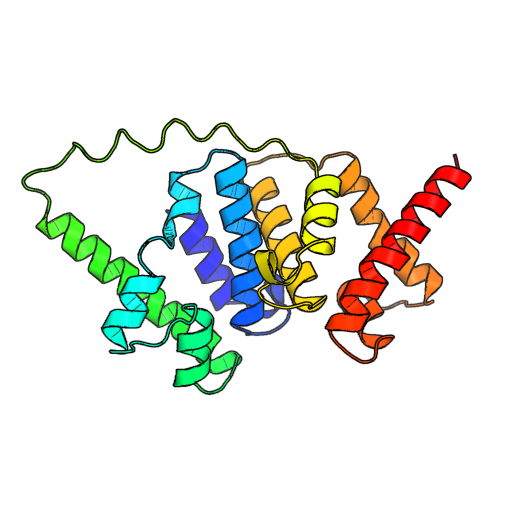EU A C 1
ATOM 585 O O . LEU A 1 73 ? -0.959 1.916 18.149 1.00 95.38 73 LEU A O 1
ATOM 589 N N . LEU A 1 74 ? -0.290 3.191 16.436 1.00 94.62 74 LEU A N 1
ATOM 590 C CA . LEU A 1 74 ? 1.130 2.878 16.603 1.00 94.62 74 LEU A CA 1
ATOM 591 C C . LEU A 1 74 ? 1.657 3.359 17.951 1.00 94.62 74 LEU A C 1
ATOM 593 O O . LEU A 1 74 ? 2.373 2.616 18.619 1.00 94.62 74 LEU A O 1
ATOM 597 N N . PHE A 1 75 ? 1.296 4.579 18.348 1.00 93.44 75 PHE A N 1
ATOM 598 C CA . PHE A 1 75 ? 1.710 5.161 19.617 1.00 93.44 75 PHE A CA 1
ATOM 599 C C . PHE A 1 75 ? 1.189 4.348 20.809 1.00 93.44 75 PHE A C 1
ATOM 601 O O . PHE A 1 75 ? 1.953 4.041 21.719 1.00 93.44 75 PHE A O 1
ATOM 608 N N . ILE A 1 76 ? -0.086 3.952 20.781 1.00 92.75 76 ILE A N 1
ATOM 609 C CA . ILE A 1 76 ? -0.733 3.230 21.886 1.00 92.75 76 ILE A CA 1
ATOM 610 C C . ILE A 1 76 ? -0.273 1.775 21.954 1.00 92.75 76 ILE A C 1
ATOM 612 O O . ILE A 1 76 ? 0.057 1.267 23.024 1.00 92.75 76 ILE A O 1
ATOM 616 N N . CYS A 1 77 ? -0.254 1.081 20.817 1.00 95.00 77 CYS A N 1
ATOM 617 C CA . CYS A 1 77 ? 0.045 -0.347 20.781 1.00 95.00 77 CYS A CA 1
ATOM 618 C C . CYS A 1 77 ? 1.552 -0.651 20.768 1.00 95.00 77 CYS A C 1
ATOM 620 O O . CYS A 1 77 ? 1.941 -1.805 20.950 1.00 95.00 77 CYS A O 1
ATOM 622 N N . GLY A 1 78 ? 2.401 0.340 20.478 1.00 93.56 78 GLY A N 1
ATOM 623 C CA . GLY A 1 78 ? 3.863 0.228 20.483 1.00 93.56 78 GLY A CA 1
ATOM 624 C C . GLY A 1 78 ? 4.466 -0.672 19.396 1.00 93.56 78 GLY A C 1
ATOM 625 O O . GLY A 1 78 ? 5.682 -0.848 19.353 1.00 93.56 78 GLY A O 1
ATOM 626 N N . SER A 1 79 ? 3.658 -1.271 18.514 1.00 96.44 79 SER A N 1
ATOM 627 C CA . SER A 1 79 ? 4.155 -2.092 17.406 1.00 96.44 79 SER A CA 1
ATOM 628 C C . SER A 1 79 ? 3.191 -2.142 16.224 1.00 96.44 79 SER A C 1
ATOM 630 O O . SER A 1 79 ? 1.972 -2.123 16.392 1.00 96.44 79 SER A O 1
ATOM 632 N N . GLU A 1 80 ? 3.753 -2.306 15.024 1.00 96.12 80 GLU A N 1
ATOM 633 C CA . GLU A 1 80 ? 3.016 -2.472 13.764 1.00 96.12 80 GLU A CA 1
ATOM 634 C C . GLU A 1 80 ? 1.964 -3.587 13.826 1.00 96.12 80 GLU A C 1
ATOM 636 O O . GLU A 1 80 ? 0.835 -3.400 13.379 1.00 96.12 80 GLU A O 1
ATOM 641 N N . ARG A 1 81 ? 2.322 -4.740 14.405 1.00 97.25 81 ARG A N 1
ATOM 642 C CA . ARG A 1 81 ? 1.445 -5.916 14.464 1.00 97.25 81 ARG A CA 1
ATOM 643 C C . ARG A 1 81 ? 0.317 -5.754 15.482 1.00 97.25 81 ARG A C 1
ATOM 645 O O . ARG A 1 81 ? -0.807 -6.160 15.198 1.00 97.25 81 ARG A O 1
ATOM 652 N N . LEU A 1 82 ? 0.595 -5.191 16.662 1.00 97.81 82 LEU A N 1
ATOM 653 C CA . LEU A 1 82 ? -0.453 -4.952 17.659 1.00 97.81 82 LEU A CA 1
ATOM 654 C C . LEU A 1 82 ? -1.410 -3.853 17.193 1.00 97.81 82 LEU A C 1
ATOM 656 O O . LEU A 1 82 ? -2.616 -4.045 17.287 1.00 97.81 82 LEU A O 1
ATOM 660 N N . ALA A 1 83 ? -0.889 -2.772 16.603 1.00 98.06 83 ALA A N 1
ATOM 661 C CA . ALA A 1 83 ? -1.702 -1.724 15.990 1.00 98.06 83 ALA A CA 1
ATOM 662 C C . ALA A 1 83 ? -2.572 -2.271 14.844 1.00 98.06 83 ALA A C 1
ATOM 664 O O . ALA A 1 83 ? -3.756 -1.953 14.764 1.00 98.06 83 ALA A O 1
ATOM 665 N N . PHE A 1 84 ? -2.012 -3.149 14.001 1.00 98.38 84 PHE A N 1
ATOM 666 C CA . PHE A 1 84 ? -2.755 -3.853 12.952 1.00 98.38 84 PHE A CA 1
ATOM 667 C C . PHE A 1 84 ? -3.927 -4.658 13.518 1.00 98.38 84 PHE A C 1
ATOM 669 O O . PHE A 1 84 ? -5.039 -4.558 13.015 1.00 98.38 84 PHE A O 1
ATOM 676 N N . ASN A 1 85 ? -3.701 -5.427 14.583 1.00 97.62 85 ASN A N 1
ATOM 677 C CA . ASN A 1 85 ? -4.765 -6.210 15.206 1.00 97.62 85 ASN A CA 1
ATOM 678 C C . ASN A 1 85 ? -5.812 -5.318 15.892 1.00 97.62 85 ASN A C 1
ATOM 680 O O . ASN A 1 85 ? -7.006 -5.578 15.753 1.00 97.62 85 ASN A O 1
ATOM 684 N N . SER A 1 86 ? -5.370 -4.272 16.602 1.00 97.25 86 SER A N 1
ATOM 685 C CA . SER A 1 86 ? -6.254 -3.329 17.301 1.00 97.25 86 SER A CA 1
ATOM 686 C C . SER A 1 86 ? -7.203 -2.642 16.332 1.00 97.25 86 SER A C 1
ATOM 688 O O . SER A 1 86 ? -8.395 -2.574 16.609 1.00 97.25 86 SER A O 1
ATOM 690 N N . PHE A 1 87 ? -6.708 -2.240 15.154 1.00 98.00 87 PHE A N 1
ATOM 691 C CA . PHE A 1 87 ? -7.518 -1.597 14.123 1.00 98.00 87 PHE A CA 1
ATOM 692 C C . PHE A 1 87 ? -8.830 -2.334 13.839 1.00 98.00 87 PHE A C 1
ATOM 694 O O . PHE A 1 87 ? -9.867 -1.689 13.776 1.00 98.00 87 PHE A O 1
ATOM 701 N N . PHE A 1 88 ? -8.821 -3.661 13.689 1.00 97.31 88 PHE A N 1
ATOM 702 C CA . PHE A 1 88 ? -10.049 -4.389 13.352 1.00 97.31 88 PHE A CA 1
ATOM 703 C C . PHE A 1 88 ? -11.077 -4.347 14.482 1.00 97.31 88 PHE A C 1
ATOM 705 O O . PHE A 1 88 ? -12.252 -4.118 14.217 1.00 97.31 88 PHE A O 1
ATOM 712 N N . THR A 1 89 ? -10.639 -4.532 15.728 1.00 96.06 89 THR A N 1
ATOM 713 C CA . THR A 1 89 ? -11.509 -4.424 16.911 1.00 96.06 89 THR A CA 1
ATOM 714 C C . THR A 1 89 ? -12.060 -3.007 17.057 1.00 96.06 89 THR A C 1
ATOM 716 O O . THR A 1 89 ? -13.241 -2.796 17.342 1.00 96.06 89 THR A O 1
ATOM 719 N N . ASP A 1 90 ? -11.196 -2.026 16.829 1.00 96.25 90 ASP A N 1
ATOM 720 C CA . ASP A 1 90 ? -11.491 -0.608 16.954 1.00 96.25 90 ASP A CA 1
ATOM 721 C C . ASP A 1 90 ? -12.490 -0.162 15.891 1.00 96.25 90 ASP A C 1
ATOM 723 O O . ASP A 1 90 ? -13.501 0.464 16.200 1.00 96.25 90 ASP A O 1
ATOM 727 N N . PHE A 1 91 ? -12.254 -0.559 14.647 1.00 95.69 91 PHE A N 1
ATOM 728 C CA . PHE A 1 91 ? -13.119 -0.241 13.526 1.00 95.69 91 PHE A CA 1
ATOM 729 C C . PHE A 1 91 ? -14.478 -0.943 13.628 1.00 95.69 91 PHE A C 1
ATOM 731 O O . PHE A 1 91 ? -15.508 -0.324 13.379 1.00 95.69 91 PHE A O 1
ATOM 738 N N . GLU A 1 92 ? -14.521 -2.199 14.077 1.00 94.00 92 GLU A N 1
ATOM 739 C CA . GLU A 1 92 ? -15.780 -2.904 14.351 1.00 94.00 92 GLU A CA 1
ATOM 740 C C . GLU A 1 92 ? -16.588 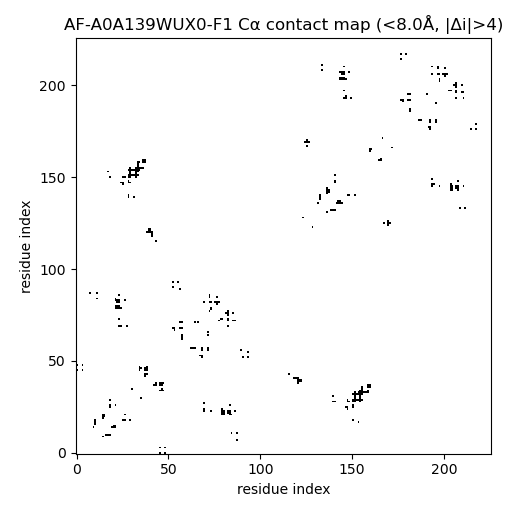-2.210 15.459 1.00 94.00 92 GLU A C 1
ATOM 742 O O . GLU A 1 92 ? -17.795 -1.994 15.327 1.00 94.00 92 GLU A O 1
ATOM 747 N N . THR A 1 93 ? -15.918 -1.776 16.530 1.00 95.00 93 THR A N 1
ATOM 748 C CA . THR A 1 93 ? -16.559 -1.011 17.609 1.00 95.00 93 THR A CA 1
ATOM 749 C C . THR A 1 93 ? -17.114 0.319 17.096 1.00 95.00 93 THR A C 1
ATOM 751 O O . THR A 1 93 ? -18.249 0.678 17.419 1.00 95.00 93 THR A O 1
ATOM 754 N N . PHE A 1 94 ? -16.345 1.028 16.268 1.00 94.50 94 PHE A N 1
ATOM 755 C CA . PHE A 1 94 ? -16.777 2.256 15.605 1.00 94.50 94 PHE A CA 1
ATOM 756 C C . PHE A 1 94 ? -18.043 2.039 14.765 1.00 94.50 94 PHE A C 1
ATOM 758 O O . PHE A 1 94 ? -19.015 2.785 14.917 1.00 94.50 94 PHE A O 1
ATOM 765 N N . LEU A 1 95 ? -18.076 1.000 13.925 1.00 90.75 95 LEU A N 1
ATOM 766 C CA . LEU A 1 95 ? -19.244 0.690 13.098 1.00 90.75 95 LEU A CA 1
ATOM 767 C C . LEU A 1 95 ? -20.484 0.418 13.960 1.00 90.75 95 LEU A C 1
ATOM 769 O O . LEU A 1 95 ? -21.520 1.050 13.751 1.00 90.75 95 LEU A O 1
ATOM 773 N N . ASN A 1 96 ? -20.358 -0.421 14.992 1.00 90.69 96 ASN A N 1
ATOM 774 C CA . ASN A 1 96 ? -21.462 -0.765 15.894 1.00 90.69 96 ASN A CA 1
ATOM 775 C C . ASN A 1 96 ? -22.037 0.462 16.624 1.00 90.69 96 ASN A C 1
ATOM 777 O O . ASN A 1 96 ? -23.255 0.612 16.765 1.00 90.69 96 ASN A O 1
ATOM 781 N N . GLN A 1 97 ? -21.173 1.372 17.081 1.00 89.75 97 GLN A N 1
ATOM 782 C CA . GLN A 1 97 ? -21.607 2.613 17.726 1.00 89.75 97 GLN A CA 1
ATOM 783 C C . GLN A 1 97 ? -22.288 3.558 16.732 1.00 89.75 97 GLN A C 1
ATOM 785 O O . GLN A 1 97 ? -23.318 4.154 17.053 1.00 89.75 97 GLN A O 1
ATOM 790 N N . THR A 1 98 ? -21.761 3.656 15.513 1.00 84.56 98 THR A N 1
ATOM 791 C CA . THR A 1 98 ? -22.318 4.512 14.459 1.00 84.56 98 THR A CA 1
ATOM 792 C C . THR A 1 98 ? -23.688 4.015 13.995 1.00 84.56 98 THR A C 1
ATOM 794 O O . THR A 1 98 ? -24.604 4.816 13.799 1.00 84.56 98 THR A O 1
ATOM 797 N N . GLU A 1 99 ? -23.875 2.701 13.869 1.00 79.44 99 GLU A N 1
ATOM 798 C CA . GLU A 1 99 ? -25.177 2.093 13.580 1.00 79.44 99 GLU A CA 1
ATOM 799 C C . GLU A 1 99 ? -26.168 2.291 14.731 1.00 79.44 99 GLU A C 1
ATOM 801 O O . GLU A 1 99 ? -27.313 2.671 14.490 1.00 79.44 99 GLU A O 1
ATOM 806 N N . SER A 1 100 ? -25.732 2.135 15.987 1.00 70.19 100 SER A N 1
ATOM 807 C CA . SER A 1 100 ? -26.561 2.434 17.165 1.00 70.19 100 SER A CA 1
ATOM 808 C C . SER A 1 100 ? -27.034 3.892 17.178 1.00 70.19 100 SER A C 1
ATOM 810 O O . SER A 1 100 ? -28.198 4.164 17.471 1.00 70.19 100 SER A O 1
ATOM 812 N N . LEU A 1 101 ? -26.161 4.837 16.817 1.00 64.75 101 LEU A N 1
ATOM 813 C CA . LEU A 1 101 ? -26.498 6.258 16.717 1.00 64.75 101 LEU A CA 1
ATOM 814 C C . LEU A 1 101 ? -27.474 6.545 15.572 1.00 64.75 101 LEU A C 1
ATOM 816 O O . LEU A 1 101 ? -28.412 7.311 15.773 1.00 64.75 101 LEU A O 1
ATOM 820 N N . LYS A 1 102 ? -27.306 5.910 14.404 1.00 69.31 102 LYS A N 1
ATOM 821 C CA . LYS A 1 102 ? -28.266 6.006 13.289 1.00 69.31 102 LYS A CA 1
ATOM 822 C C . LYS A 1 102 ? -29.630 5.437 13.682 1.00 69.31 102 LYS A C 1
ATOM 824 O O . LYS A 1 102 ? -30.641 6.095 13.489 1.00 69.31 102 LYS A O 1
ATOM 829 N N . ASN A 1 103 ? -29.656 4.280 14.339 1.00 62.59 103 ASN A N 1
ATOM 830 C CA . ASN A 1 103 ? -30.893 3.649 14.802 1.00 62.59 103 ASN A CA 1
ATOM 831 C C . ASN A 1 103 ? -31.592 4.455 15.912 1.00 62.59 103 ASN A C 1
ATOM 833 O O . ASN A 1 103 ? -32.817 4.446 15.981 1.00 62.59 103 ASN A O 1
ATOM 837 N N . LYS A 1 104 ? -30.844 5.201 16.741 1.00 59.44 104 LYS A N 1
ATOM 838 C CA . LYS A 1 104 ? -31.394 6.161 17.721 1.00 59.44 104 LYS A CA 1
ATOM 839 C C . LYS A 1 104 ? -31.876 7.474 17.093 1.00 59.44 104 LYS A C 1
ATOM 841 O O . LYS A 1 104 ? -32.749 8.113 17.666 1.00 59.44 104 LYS A O 1
ATOM 846 N N . LYS A 1 105 ? -31.317 7.873 15.946 1.00 55.91 105 LYS A N 1
ATOM 847 C CA . LYS A 1 105 ? -31.705 9.067 15.172 1.00 55.91 105 LYS A CA 1
ATOM 848 C C . LYS A 1 105 ? -32.790 8.796 14.123 1.00 55.91 105 LYS A C 1
ATOM 850 O O . LYS A 1 105 ? -33.223 9.720 13.451 1.00 55.91 105 LYS A O 1
ATOM 855 N N . ASN A 1 106 ? -33.300 7.567 14.018 1.00 50.41 106 ASN A N 1
ATOM 856 C CA . ASN A 1 106 ? -34.447 7.244 13.165 1.00 50.41 106 ASN A CA 1
ATOM 857 C C . ASN A 1 106 ? -35.785 7.618 13.837 1.00 50.41 106 ASN A C 1
ATOM 859 O O . ASN A 1 106 ? -36.685 6.798 13.998 1.00 50.41 106 ASN A O 1
ATOM 863 N N . ALA A 1 107 ? -35.889 8.886 14.217 1.00 47.47 107 ALA A N 1
ATOM 864 C CA . ALA A 1 107 ? -37.073 9.717 14.097 1.00 47.47 107 ALA A CA 1
ATOM 865 C C . ALA A 1 107 ? -36.500 11.086 13.713 1.00 47.47 107 ALA A C 1
ATOM 867 O O . ALA A 1 107 ? -35.852 11.709 14.544 1.00 47.47 107 ALA A O 1
ATOM 868 N N . GLU A 1 108 ? -36.689 11.489 12.454 1.00 50.75 108 GLU A N 1
ATOM 869 C CA . GLU A 1 108 ? -36.129 12.706 11.835 1.00 50.75 108 GLU A CA 1
ATOM 870 C C . GLU A 1 108 ? -34.675 12.574 11.340 1.00 50.75 108 GLU A C 1
ATOM 872 O O . GLU A 1 108 ? -33.730 12.919 12.034 1.00 50.75 108 GLU A O 1
ATOM 877 N N . GLU A 1 109 ? -34.499 12.090 10.101 1.00 46.03 109 GLU A N 1
ATOM 878 C CA . GLU A 1 109 ? -33.757 12.798 9.034 1.00 46.03 109 GLU A CA 1
ATOM 879 C C . GLU A 1 109 ? -33.463 11.865 7.843 1.00 46.03 109 GLU A C 1
ATOM 881 O O . GLU A 1 109 ? -32.387 11.290 7.696 1.00 46.03 109 GLU A O 1
ATOM 886 N N . GLU A 1 110 ? -34.409 11.797 6.901 1.00 42.69 110 GLU A N 1
ATOM 887 C CA . GLU A 1 110 ? -34.159 11.323 5.529 1.00 42.69 110 GLU A CA 1
ATOM 888 C C . GLU A 1 110 ? -33.458 12.383 4.643 1.00 42.69 110 GLU A C 1
ATOM 890 O O . GLU A 1 110 ? -33.341 12.204 3.434 1.00 42.69 110 GLU A O 1
ATOM 895 N N . ASN A 1 111 ? -32.938 13.481 5.208 1.00 40.31 111 ASN A N 1
ATOM 896 C CA . ASN A 1 111 ? -32.511 14.659 4.434 1.00 40.31 111 ASN A CA 1
ATOM 897 C C . ASN A 1 111 ? -30.993 14.904 4.323 1.00 40.31 111 ASN A C 1
ATOM 899 O O . ASN A 1 111 ? -30.577 15.961 3.854 1.00 40.31 111 ASN A O 1
ATOM 903 N N . PHE A 1 112 ? -30.141 13.928 4.656 1.00 40.91 112 PHE A N 1
ATOM 904 C CA . PHE A 1 112 ? -28.685 14.012 4.417 1.00 40.91 112 PHE A CA 1
ATOM 905 C C . PHE A 1 112 ? -28.223 13.157 3.221 1.00 40.91 112 PHE A C 1
ATOM 907 O O . PHE A 1 112 ? -27.118 12.626 3.205 1.00 40.91 112 PHE A O 1
ATOM 914 N N . LYS A 1 113 ? -29.077 12.960 2.209 1.00 39.94 113 LYS A N 1
ATOM 915 C CA . LYS A 1 113 ? -28.716 12.196 0.997 1.00 39.94 113 LYS A CA 1
ATOM 916 C C . LYS A 1 113 ? -28.307 13.052 -0.200 1.00 39.94 113 LYS A C 1
ATOM 918 O O . LYS A 1 113 ? -27.837 12.502 -1.182 1.00 39.94 113 LYS A O 1
ATOM 923 N N . SER A 1 114 ? -28.417 14.376 -0.121 1.00 39.09 114 SER A N 1
ATOM 924 C CA . SER A 1 114 ? -28.208 15.259 -1.273 1.00 39.09 114 SER A CA 1
ATOM 925 C C . SER A 1 114 ? -27.160 16.336 -0.987 1.00 39.09 114 SER A C 1
ATOM 927 O O . SER A 1 114 ? -27.502 17.507 -0.818 1.00 39.09 114 SER A O 1
ATOM 929 N N . LYS A 1 115 ? -25.878 15.963 -0.880 1.00 37.44 115 LYS A N 1
ATOM 930 C CA . LYS A 1 115 ? -24.772 16.946 -0.957 1.00 37.44 115 LYS A CA 1
ATOM 931 C C . LYS A 1 115 ? -23.393 16.374 -1.316 1.00 37.44 115 LYS A C 1
ATOM 933 O O . LYS A 1 115 ? -22.394 17.052 -1.099 1.00 37.44 115 LYS A O 1
ATOM 938 N N . VAL A 1 116 ? -23.324 15.173 -1.901 1.00 43.75 116 VAL A N 1
ATOM 939 C CA . VAL A 1 116 ? -22.061 14.569 -2.390 1.00 43.75 116 VAL A CA 1
ATOM 940 C C . VAL A 1 116 ? -22.132 14.227 -3.892 1.00 43.75 116 VAL A C 1
ATOM 942 O O . VAL A 1 116 ? -21.290 13.513 -4.412 1.00 43.75 116 VAL A O 1
ATOM 945 N N . ASP A 1 117 ? -23.087 14.789 -4.638 1.00 40.97 117 ASP A N 1
ATOM 946 C CA . ASP A 1 117 ? -23.308 14.433 -6.055 1.00 40.97 117 ASP A CA 1
ATOM 947 C C . ASP A 1 117 ? -22.570 15.324 -7.069 1.00 40.97 117 ASP A C 1
ATOM 949 O O . ASP A 1 117 ? -22.958 15.397 -8.228 1.00 40.97 117 ASP A O 1
ATOM 953 N N . ASN A 1 118 ? -21.500 16.021 -6.675 1.00 41.00 118 ASN A N 1
ATOM 954 C CA . ASN A 1 118 ? -20.763 16.901 -7.597 1.00 41.00 118 ASN A CA 1
ATOM 955 C C . ASN A 1 118 ? -19.235 16.779 -7.498 1.00 41.00 118 ASN A C 1
ATOM 957 O O . ASN A 1 118 ? -18.515 17.742 -7.758 1.00 41.00 118 ASN A O 1
ATOM 961 N N . VAL A 1 119 ? -18.709 15.599 -7.159 1.00 45.84 119 VAL A N 1
ATOM 962 C CA . VAL A 1 119 ? -17.301 15.303 -7.461 1.00 45.84 119 VAL A CA 1
ATOM 963 C C . VAL A 1 119 ? -17.271 14.632 -8.824 1.00 45.84 119 VAL A C 1
ATOM 965 O O . VAL A 1 119 ? -17.604 13.459 -8.965 1.00 45.84 119 VAL A O 1
ATOM 968 N N . LYS A 1 120 ? -16.914 15.406 -9.853 1.00 46.91 120 LYS A N 1
ATOM 969 C CA . LYS A 1 120 ? -16.616 14.856 -11.177 1.00 46.91 120 LYS A CA 1
ATOM 970 C C . LYS A 1 120 ? -15.512 13.801 -10.990 1.00 46.91 120 LYS A C 1
ATOM 972 O O . LYS A 1 120 ? -14.501 14.155 -10.379 1.00 46.91 120 LYS A O 1
ATOM 977 N N . PRO A 1 121 ? -15.687 12.554 -11.471 1.00 52.84 121 PRO A N 1
ATOM 978 C CA . PRO A 1 121 ? -14.655 11.526 -11.403 1.00 52.84 121 PRO A CA 1
ATOM 979 C C . PRO A 1 121 ? -13.322 12.110 -11.861 1.00 52.84 121 PRO A C 1
ATOM 981 O O . PRO A 1 121 ? -13.247 12.714 -12.940 1.00 52.84 121 PRO A O 1
ATOM 984 N N . LEU A 1 122 ? -12.294 12.001 -11.020 1.00 55.25 122 LEU A N 1
ATOM 985 C CA . LEU A 1 122 ? -10.957 12.427 -11.403 1.00 55.25 122 LEU A CA 1
ATOM 986 C C . LEU A 1 122 ? -10.441 11.389 -12.404 1.00 55.25 122 LEU A C 1
ATOM 988 O O . LEU A 1 122 ? -9.983 10.316 -12.034 1.00 55.25 122 LEU A O 1
ATOM 992 N N . SER A 1 123 ? -10.570 11.696 -13.692 1.00 61.38 123 SER A N 1
ATOM 993 C CA . SER A 1 123 ? -9.981 10.905 -14.770 1.00 61.38 123 SER A CA 1
ATOM 994 C C . SER A 1 123 ? -8.510 11.290 -14.908 1.00 61.38 123 SER A C 1
ATOM 996 O O . SER A 1 123 ? -8.173 12.061 -15.803 1.00 61.38 123 SER A O 1
ATOM 998 N N . TYR A 1 124 ? -7.659 10.803 -14.006 1.00 69.00 124 TYR A N 1
ATOM 999 C CA . TYR A 1 124 ? -6.214 10.772 -14.238 1.00 69.00 124 TYR A CA 1
ATOM 1000 C C . TYR A 1 124 ? -5.807 9.397 -14.751 1.00 69.00 124 TYR A C 1
ATOM 1002 O O . TYR A 1 124 ? -6.445 8.386 -14.432 1.00 69.00 124 TYR A O 1
ATOM 1010 N N . ASP A 1 125 ? -4.759 9.362 -15.561 1.00 85.94 125 ASP A N 1
ATOM 1011 C CA . ASP A 1 125 ? -4.180 8.103 -16.013 1.00 85.94 125 ASP A CA 1
ATOM 1012 C C . ASP A 1 125 ? -3.147 7.553 -15.005 1.00 85.94 125 ASP A C 1
ATOM 1014 O O . ASP A 1 125 ? -2.769 8.200 -14.023 1.00 85.94 125 ASP A O 1
ATOM 1018 N N . PHE A 1 126 ? -2.733 6.300 -15.182 1.00 94.00 126 PHE A N 1
ATOM 1019 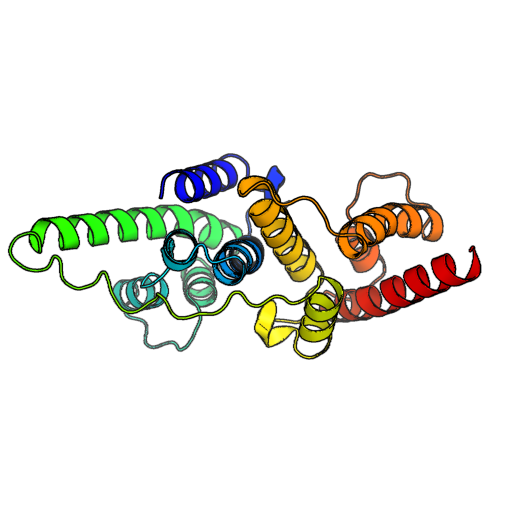C CA . PHE A 1 126 ? -1.872 5.605 -14.224 1.00 94.00 126 PHE A CA 1
ATOM 1020 C C . PHE A 1 126 ? -0.482 6.257 -14.099 1.00 94.00 126 PHE A C 1
ATOM 1022 O O . PHE A 1 126 ? 0.107 6.272 -13.015 1.00 94.00 126 PHE A O 1
ATOM 1029 N N . TYR A 1 127 ? 0.047 6.841 -15.174 1.00 95.25 127 TYR A N 1
ATOM 1030 C CA . TYR A 1 127 ? 1.348 7.515 -15.141 1.00 95.25 127 TYR A CA 1
ATOM 1031 C C . TYR A 1 127 ? 1.282 8.892 -14.489 1.00 95.25 127 TYR A C 1
ATOM 1033 O O . TYR A 1 127 ? 2.219 9.264 -13.777 1.00 95.25 127 TYR A O 1
ATOM 1041 N N . GLU A 1 128 ? 0.175 9.617 -14.636 1.00 94.31 128 GLU A N 1
ATOM 1042 C CA . GLU A 1 128 ? -0.076 10.840 -13.875 1.00 94.31 128 GLU A CA 1
ATOM 1043 C C . GLU A 1 128 ? -0.096 10.568 -12.367 1.00 94.31 128 GLU A C 1
ATOM 1045 O O . GLU A 1 128 ? 0.567 11.284 -11.610 1.00 94.31 128 GLU A O 1
ATOM 1050 N N . LEU A 1 129 ? -0.764 9.491 -11.932 1.00 94.75 129 LEU A N 1
ATOM 1051 C CA . LEU A 1 129 ? -0.760 9.051 -10.534 1.00 94.75 129 LEU A CA 1
ATOM 1052 C C . LEU A 1 129 ? 0.665 8.822 -10.018 1.00 94.75 129 LEU A C 1
ATOM 1054 O O . LEU A 1 129 ? 1.055 9.381 -8.988 1.00 94.75 129 LEU A O 1
ATOM 1058 N N . LEU A 1 130 ? 1.460 8.027 -10.742 1.00 97.12 130 LEU A N 1
ATOM 1059 C CA . LEU A 1 130 ? 2.855 7.770 -10.380 1.00 97.12 130 LEU A CA 1
ATOM 1060 C C . LEU A 1 130 ? 3.679 9.065 -10.353 1.00 97.12 130 LEU A C 1
ATOM 1062 O O . LEU A 1 130 ? 4.482 9.262 -9.439 1.00 97.12 130 LEU A O 1
ATOM 1066 N N . GLY A 1 131 ? 3.447 9.983 -11.294 1.00 96.75 131 GLY A N 1
ATOM 1067 C CA . GLY A 1 131 ? 4.093 11.294 -11.336 1.00 96.75 131 GLY A CA 1
ATOM 1068 C C . GLY A 1 131 ? 3.760 12.172 -10.126 1.00 96.75 131 GLY A C 1
ATOM 1069 O O . GLY A 1 131 ? 4.644 12.824 -9.560 1.00 96.75 131 GLY A O 1
ATOM 1070 N N . TRP A 1 132 ? 2.505 12.172 -9.671 1.00 95.38 132 TRP A N 1
ATOM 1071 C CA . TRP A 1 132 ? 2.106 12.898 -8.465 1.00 95.38 132 TRP A CA 1
ATOM 1072 C C . TRP A 1 132 ? 2.716 12.302 -7.200 1.00 95.38 132 TRP A C 1
ATOM 1074 O O . TRP A 1 132 ? 3.192 13.060 -6.346 1.00 95.38 132 TRP A O 1
ATOM 1084 N N . ILE A 1 133 ? 2.758 10.970 -7.101 1.00 96.56 133 ILE A N 1
ATOM 1085 C CA . ILE A 1 133 ? 3.406 10.281 -5.984 1.00 96.56 133 ILE A CA 1
ATOM 1086 C C . ILE A 1 133 ? 4.910 10.582 -5.978 1.00 96.56 133 ILE A C 1
ATOM 1088 O O . ILE A 1 133 ? 5.427 10.954 -4.927 1.00 96.56 133 ILE A O 1
ATOM 1092 N N . LYS A 1 134 ? 5.595 10.536 -7.133 1.00 97.69 134 LYS A N 1
ATOM 1093 C CA . LYS A 1 134 ? 7.017 10.918 -7.269 1.00 97.69 134 LYS A CA 1
ATOM 1094 C C . LYS A 1 134 ? 7.270 12.333 -6.751 1.00 97.69 134 LYS A C 1
ATOM 1096 O O . LYS A 1 134 ? 8.231 12.574 -6.029 1.00 97.69 134 LYS A O 1
ATOM 1101 N N . LYS A 1 135 ? 6.391 13.280 -7.095 1.00 97.31 135 LYS A N 1
ATOM 1102 C CA . LYS A 1 135 ? 6.541 14.693 -6.720 1.00 97.31 135 LYS A CA 1
ATOM 1103 C C . LYS A 1 135 ? 6.293 14.955 -5.232 1.00 97.31 135 LYS A C 1
ATOM 1105 O O . LYS A 1 135 ? 6.866 15.895 -4.682 1.00 97.31 135 LYS A O 1
ATOM 1110 N N . ARG A 1 136 ? 5.382 14.211 -4.593 1.00 95.69 136 ARG A N 1
ATOM 1111 C CA . ARG A 1 136 ? 4.957 14.442 -3.198 1.00 95.69 136 ARG A CA 1
ATOM 1112 C C . ARG A 1 136 ? 4.686 13.127 -2.455 1.00 95.69 136 ARG A C 1
ATOM 1114 O O . ARG A 1 136 ? 3.560 12.920 -1.999 1.00 95.69 136 ARG A O 1
ATOM 1121 N N . PRO A 1 137 ? 5.688 12.260 -2.250 1.00 95.81 137 PRO A N 1
ATOM 1122 C CA . PRO A 1 137 ? 5.461 10.925 -1.694 1.00 95.81 137 PRO A CA 1
ATOM 1123 C C . PRO A 1 137 ? 4.826 10.968 -0.301 1.00 95.81 137 PRO A C 1
ATOM 1125 O O . PRO A 1 137 ? 3.896 10.216 -0.027 1.00 95.81 137 PRO A O 1
ATOM 1128 N N . GLY A 1 138 ? 5.221 11.922 0.551 1.00 93.44 138 GLY A N 1
ATOM 1129 C CA . GLY A 1 138 ? 4.623 12.103 1.878 1.00 93.44 138 GLY A CA 1
ATOM 1130 C C . GLY A 1 138 ? 3.113 12.388 1.867 1.00 93.44 138 GLY A C 1
ATOM 1131 O O . GLY A 1 138 ? 2.419 11.978 2.791 1.00 93.44 138 GLY A O 1
ATOM 1132 N N . MET A 1 139 ? 2.578 13.020 0.816 1.00 90.38 139 MET A N 1
ATOM 1133 C CA . MET A 1 139 ? 1.141 13.314 0.700 1.00 90.38 139 MET A CA 1
ATOM 1134 C C . MET A 1 139 ? 0.306 12.054 0.432 1.00 90.38 139 MET A C 1
ATOM 1136 O O . MET A 1 139 ? -0.815 11.954 0.918 1.00 90.38 139 MET A O 1
ATOM 1140 N N . TYR A 1 140 ? 0.852 11.100 -0.325 1.00 91.62 140 TYR A N 1
ATOM 1141 C CA . TYR A 1 140 ? 0.139 9.886 -0.738 1.00 91.62 140 TYR A CA 1
ATOM 1142 C C . TYR A 1 140 ? 0.454 8.685 0.156 1.00 91.62 140 TYR A C 1
ATOM 1144 O O . TYR A 1 140 ? -0.414 7.869 0.451 1.00 91.62 140 TYR A O 1
ATOM 1152 N N . LEU A 1 141 ? 1.707 8.578 0.597 1.00 94.12 141 LEU A N 1
ATOM 1153 C CA . LEU A 1 141 ? 2.247 7.419 1.304 1.00 94.12 141 LEU A CA 1
ATOM 1154 C C . LEU A 1 141 ? 2.499 7.712 2.794 1.00 94.12 141 LEU A C 1
ATOM 1156 O O . LEU A 1 141 ? 2.834 6.810 3.564 1.00 94.12 141 LEU A O 1
ATOM 1160 N N . GLY A 1 142 ? 2.384 8.971 3.229 1.00 91.00 142 GLY A N 1
ATOM 1161 C CA . GLY A 1 142 ? 2.735 9.437 4.578 1.00 91.00 142 GLY A CA 1
ATOM 1162 C C . GLY A 1 142 ? 4.244 9.570 4.828 1.00 91.00 142 GLY A C 1
ATOM 1163 O O . GLY A 1 142 ? 4.653 10.308 5.715 1.00 91.00 142 GLY A O 1
ATOM 1164 N N . THR A 1 143 ? 5.075 8.872 4.051 1.00 94.44 143 THR A N 1
ATOM 1165 C CA . THR A 1 143 ? 6.541 8.976 4.026 1.00 94.44 143 THR A CA 1
ATOM 1166 C C . THR A 1 143 ? 7.064 8.413 2.701 1.00 94.44 143 THR A C 1
ATOM 1168 O O . THR A 1 143 ? 6.354 7.648 2.047 1.00 94.44 143 THR A O 1
ATOM 1171 N N . SER A 1 144 ? 8.293 8.745 2.308 1.00 97.44 144 SER A N 1
ATOM 1172 C CA . SER A 1 144 ? 8.959 8.099 1.171 1.00 97.44 144 SER A CA 1
ATOM 1173 C C . SER A 1 144 ? 9.246 6.634 1.506 1.00 97.44 144 SER A C 1
ATOM 1175 O O . SER A 1 144 ? 10.109 6.340 2.330 1.00 97.44 144 SER A O 1
ATOM 1177 N N . SER A 1 145 ? 8.473 5.717 0.921 1.00 98.44 145 SER A N 1
ATOM 1178 C CA . SER A 1 145 ? 8.637 4.277 1.122 1.00 98.44 145 SER A CA 1
ATOM 1179 C C . SER A 1 145 ? 8.159 3.484 -0.085 1.00 98.44 145 SER A C 1
ATOM 1181 O O . SER A 1 145 ? 6.992 3.575 -0.479 1.00 98.44 145 SER A O 1
ATOM 1183 N N . ILE A 1 146 ? 9.050 2.655 -0.629 1.00 98.69 146 ILE A N 1
ATOM 1184 C CA . ILE A 1 146 ? 8.717 1.721 -1.707 1.00 98.69 146 ILE A CA 1
ATOM 1185 C C . ILE A 1 146 ? 7.713 0.661 -1.245 1.00 98.69 146 ILE A C 1
ATOM 1187 O O . ILE A 1 146 ? 6.799 0.311 -1.990 1.00 98.69 146 ILE A O 1
ATOM 1191 N N . THR A 1 147 ? 7.825 0.199 0.005 1.00 98.38 147 THR A N 1
ATOM 1192 C CA . THR A 1 147 ? 6.886 -0.769 0.577 1.00 98.38 147 THR A CA 1
ATOM 1193 C C . THR A 1 147 ? 5.475 -0.185 0.601 1.00 98.38 147 THR A C 1
ATOM 1195 O O . THR A 1 147 ? 4.513 -0.848 0.217 1.00 98.38 147 THR A O 1
ATOM 1198 N N . ARG A 1 148 ? 5.332 1.083 1.001 1.00 98.25 148 ARG A N 1
ATOM 1199 C CA . ARG A 1 148 ? 4.031 1.764 1.005 1.00 98.25 148 ARG A CA 1
ATOM 1200 C C . ARG A 1 148 ? 3.504 2.037 -0.399 1.00 98.25 148 ARG A C 1
ATOM 1202 O O . ARG A 1 148 ? 2.293 1.952 -0.589 1.00 98.25 148 ARG A O 1
ATOM 1209 N N . LEU A 1 149 ? 4.378 2.320 -1.368 1.00 98.62 149 LEU A N 1
ATOM 1210 C CA . LEU A 1 149 ? 3.981 2.435 -2.772 1.00 98.62 149 LEU A CA 1
ATOM 1211 C C . LEU A 1 149 ? 3.403 1.114 -3.302 1.00 98.62 149 LEU A C 1
ATOM 1213 O O . LEU A 1 149 ? 2.318 1.128 -3.875 1.00 98.62 149 LEU A O 1
ATOM 1217 N N . ASP A 1 150 ? 4.069 -0.023 -3.067 1.00 98.50 150 ASP A N 1
ATOM 1218 C CA . ASP A 1 150 ? 3.557 -1.349 -3.461 1.00 98.50 150 ASP A CA 1
ATOM 1219 C C . ASP A 1 150 ? 2.160 -1.595 -2.875 1.00 98.50 150 ASP A C 1
ATOM 1221 O O . ASP A 1 150 ? 1.215 -1.920 -3.593 1.00 98.50 150 ASP A O 1
ATOM 1225 N N . MET A 1 151 ? 1.989 -1.342 -1.574 1.00 98.44 151 MET A N 1
ATOM 1226 C CA . MET A 1 151 ? 0.692 -1.499 -0.910 1.00 98.44 151 MET A CA 1
ATOM 1227 C C . MET A 1 151 ? -0.385 -0.584 -1.497 1.00 98.44 151 MET A C 1
ATOM 1229 O O . MET A 1 151 ? -1.502 -1.040 -1.744 1.00 98.44 151 MET A O 1
ATOM 1233 N N . TYR A 1 152 ? -0.049 0.680 -1.762 1.00 98.44 152 TYR A N 1
ATOM 1234 C CA . TYR A 1 152 ? -0.952 1.634 -2.401 1.00 98.44 152 TYR A CA 1
ATOM 1235 C C . TYR A 1 152 ? -1.423 1.125 -3.771 1.00 98.44 152 TYR A C 1
ATOM 1237 O O . TYR A 1 152 ? -2.627 1.071 -4.029 1.00 98.44 152 TYR A O 1
ATOM 1245 N N . LEU A 1 153 ? -0.495 0.692 -4.632 1.00 98.00 153 LEU A N 1
ATOM 1246 C CA . LEU A 1 153 ? -0.813 0.221 -5.984 1.00 98.00 153 LEU A CA 1
ATOM 1247 C C . LEU A 1 153 ? -1.615 -1.089 -5.975 1.00 98.00 153 LEU A C 1
ATOM 1249 O O . LEU A 1 153 ? -2.484 -1.286 -6.827 1.00 98.00 153 LEU A O 1
ATOM 1253 N N . ARG A 1 154 ? -1.405 -1.962 -4.982 1.00 97.69 154 ARG A N 1
ATOM 1254 C CA . ARG A 1 154 ? -2.245 -3.154 -4.772 1.00 97.69 154 ARG A CA 1
ATOM 1255 C C . ARG A 1 154 ? -3.681 -2.790 -4.406 1.00 97.69 154 ARG A C 1
ATOM 1257 O O . ARG A 1 154 ? -4.606 -3.390 -4.950 1.00 97.69 154 ARG A O 1
ATOM 1264 N N . GLY A 1 155 ? -3.867 -1.805 -3.527 1.00 97.50 155 GLY A N 1
ATOM 1265 C CA . GLY A 1 155 ? -5.189 -1.278 -3.182 1.00 97.50 155 GLY A CA 1
ATOM 1266 C C . GLY A 1 155 ? -5.900 -0.670 -4.393 1.00 97.50 155 GLY A C 1
ATOM 1267 O O . GLY A 1 155 ? -7.048 -1.015 -4.669 1.00 97.50 155 GLY A O 1
ATOM 1268 N N . TYR A 1 156 ? -5.185 0.161 -5.158 1.00 96.69 156 TYR A N 1
ATOM 1269 C CA . TYR A 1 156 ? -5.656 0.753 -6.416 1.00 96.69 156 TYR A CA 1
ATOM 1270 C C . TYR A 1 156 ? -6.122 -0.312 -7.422 1.00 96.69 156 TYR A C 1
ATOM 1272 O O . TYR A 1 156 ? -7.256 -0.281 -7.907 1.00 96.69 156 TYR A O 1
ATOM 1280 N N . THR A 1 157 ? -5.272 -1.310 -7.675 1.00 95.38 157 THR A N 1
ATOM 1281 C CA . THR A 1 157 ? -5.552 -2.388 -8.636 1.00 95.38 157 THR A CA 1
ATOM 1282 C C . THR A 1 157 ? -6.749 -3.227 -8.193 1.00 95.38 157 THR A C 1
ATOM 1284 O O . THR A 1 157 ? -7.606 -3.583 -9.005 1.00 95.38 157 THR A O 1
ATOM 1287 N N . LEU A 1 158 ? -6.843 -3.532 -6.892 1.00 96.12 158 LEU A N 1
ATO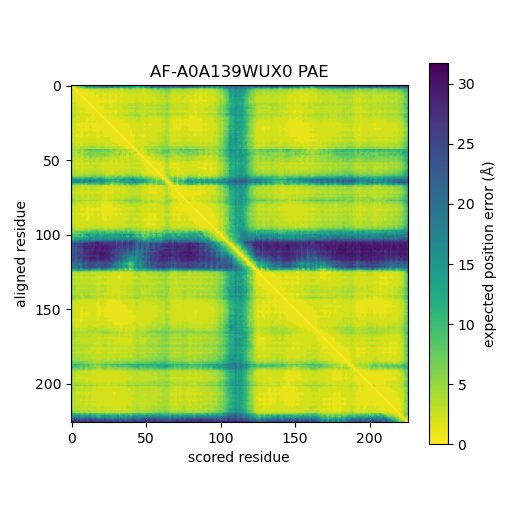M 1288 C CA . LEU A 1 158 ? -7.964 -4.294 -6.352 1.00 96.12 158 LEU A CA 1
ATOM 1289 C C . LEU A 1 158 ? -9.290 -3.549 -6.525 1.00 96.12 158 LEU A C 1
ATOM 1291 O O . LEU A 1 158 ? -10.250 -4.157 -6.992 1.00 96.12 158 LEU A O 1
ATOM 1295 N N . ALA A 1 159 ? -9.334 -2.255 -6.195 1.00 94.31 159 ALA A N 1
ATOM 1296 C CA . ALA A 1 159 ? -10.544 -1.448 -6.319 1.00 94.31 159 ALA A CA 1
ATOM 1297 C C . ALA A 1 159 ? -11.088 -1.471 -7.754 1.00 94.31 159 ALA A C 1
ATOM 1299 O O . ALA A 1 159 ? -12.263 -1.764 -7.958 1.00 94.31 159 ALA A O 1
ATOM 1300 N N . ARG A 1 160 ? -10.222 -1.252 -8.754 1.00 93.25 160 ARG A N 1
ATOM 1301 C CA . ARG A 1 160 ? -10.594 -1.294 -10.182 1.00 93.25 160 ARG A CA 1
ATOM 1302 C C . ARG A 1 160 ? -11.142 -2.654 -10.593 1.00 93.25 160 ARG A C 1
ATOM 1304 O O . ARG A 1 160 ? -12.181 -2.724 -11.249 1.00 93.25 160 ARG A O 1
ATOM 1311 N N . ARG A 1 161 ? -10.482 -3.731 -10.157 1.00 93.19 161 ARG A N 1
ATOM 1312 C CA . ARG A 1 161 ? -10.913 -5.103 -10.442 1.00 93.19 161 ARG A CA 1
ATOM 1313 C C . ARG A 1 161 ? -12.286 -5.410 -9.847 1.00 93.19 161 ARG A C 1
ATOM 1315 O O . ARG A 1 161 ? -13.103 -6.029 -10.520 1.00 93.19 161 ARG A O 1
ATOM 1322 N N . GLU A 1 162 ? -12.543 -5.000 -8.606 1.00 92.88 162 GLU A N 1
ATOM 1323 C CA . GLU A 1 162 ? -13.821 -5.267 -7.931 1.00 92.88 162 GLU A CA 1
ATOM 1324 C C . GLU A 1 162 ? -15.004 -4.544 -8.578 1.00 92.88 162 GLU A C 1
ATOM 1326 O O . GLU A 1 162 ? -16.113 -5.076 -8.574 1.00 92.88 162 GLU A O 1
ATOM 1331 N N . VAL A 1 163 ? -14.768 -3.382 -9.193 1.00 90.44 163 VAL A N 1
ATOM 1332 C CA . VAL A 1 163 ? -15.798 -2.653 -9.950 1.00 90.44 163 VAL A CA 1
ATOM 1333 C C . VAL A 1 163 ? -15.819 -3.001 -11.445 1.00 90.44 163 VAL A C 1
ATOM 1335 O O . VAL A 1 163 ? -16.532 -2.364 -12.217 1.00 90.44 163 VAL A O 1
ATOM 1338 N N . GLY A 1 164 ? -15.057 -4.015 -11.870 1.00 90.31 164 GLY A N 1
ATOM 1339 C CA . GLY A 1 164 ? -15.083 -4.541 -13.238 1.00 90.31 164 GLY A CA 1
ATOM 1340 C C . GLY A 1 164 ? -14.399 -3.661 -14.287 1.00 90.31 164 GLY A C 1
ATOM 1341 O O . GLY A 1 164 ? -14.677 -3.807 -15.476 1.00 90.31 164 GLY A O 1
ATOM 1342 N N . ILE A 1 165 ? -13.508 -2.755 -13.878 1.00 90.12 165 ILE A N 1
ATOM 1343 C CA . ILE A 1 165 ? -12.738 -1.925 -14.808 1.00 90.12 165 ILE A CA 1
ATOM 1344 C C . ILE A 1 165 ? -11.508 -2.700 -15.275 1.00 90.12 165 ILE A C 1
ATOM 1346 O O . ILE A 1 165 ? -10.693 -3.152 -14.470 1.00 90.12 165 ILE A O 1
ATOM 1350 N N . ALA A 1 166 ? -11.374 -2.841 -16.592 1.00 89.81 166 ALA A N 1
ATOM 1351 C CA . ALA A 1 166 ? -10.208 -3.464 -17.200 1.00 89.81 166 ALA A CA 1
ATOM 1352 C C . ALA A 1 166 ? -8.955 -2.578 -17.041 1.00 89.81 166 ALA A C 1
ATOM 1354 O O . ALA A 1 166 ? -9.075 -1.348 -17.083 1.00 89.81 166 ALA A O 1
ATOM 1355 N N . PRO A 1 167 ? -7.754 -3.176 -16.929 1.00 91.00 167 PRO A N 1
ATOM 1356 C CA . PRO A 1 167 ? -6.506 -2.424 -16.969 1.00 91.00 167 PRO A CA 1
ATOM 1357 C C . PRO A 1 167 ? -6.410 -1.555 -18.231 1.00 91.00 167 PRO A C 1
ATOM 1359 O O . PRO A 1 167 ? -6.816 -1.953 -19.326 1.00 91.00 167 PRO A O 1
ATOM 1362 N N . THR A 1 168 ? -5.862 -0.361 -18.080 1.00 92.50 168 THR A N 1
ATOM 1363 C CA . THR A 1 168 ? -5.442 0.529 -19.164 1.00 92.50 168 THR A CA 1
ATOM 1364 C C . THR A 1 168 ? -4.164 0.008 -19.815 1.00 92.50 168 THR A C 1
ATOM 1366 O O . THR A 1 168 ? -3.539 -0.937 -19.334 1.00 92.50 168 THR A O 1
ATOM 1369 N N . GLU A 1 169 ? -3.754 0.631 -20.919 1.00 92.75 169 GLU A N 1
ATOM 1370 C CA . GLU A 1 169 ? -2.487 0.285 -21.569 1.00 92.75 169 GLU A CA 1
ATOM 1371 C C . GLU A 1 169 ? -1.278 0.561 -20.668 1.00 92.75 169 GLU A C 1
ATOM 1373 O O . GLU A 1 169 ? -0.387 -0.270 -20.574 1.00 92.75 169 GLU A O 1
ATOM 1378 N N . GLN A 1 170 ? -1.294 1.672 -19.927 1.00 94.62 170 GLN A N 1
ATOM 1379 C CA . GLN A 1 170 ? -0.229 2.028 -18.984 1.00 94.62 170 GLN A CA 1
ATOM 1380 C C . GLN A 1 170 ? -0.103 1.019 -17.836 1.00 94.62 170 GLN A C 1
ATOM 1382 O O . GLN A 1 170 ? 1.006 0.694 -17.417 1.00 94.62 170 GLN A O 1
ATOM 1387 N N . GLU A 1 171 ? -1.236 0.516 -17.334 1.00 94.62 171 GLU A N 1
ATOM 1388 C CA . GLU A 1 171 ? -1.263 -0.533 -16.309 1.00 94.62 171 GLU A CA 1
ATOM 1389 C C . GLU A 1 171 ? -0.726 -1.859 -16.867 1.00 94.62 171 GLU A C 1
ATOM 1391 O O . GLU A 1 171 ? 0.088 -2.501 -16.210 1.00 94.62 171 GLU A O 1
ATOM 1396 N N . ARG A 1 172 ? -1.106 -2.239 -18.097 1.00 93.56 172 ARG A N 1
ATOM 1397 C CA . ARG A 1 172 ? -0.550 -3.426 -18.775 1.00 93.56 172 ARG A CA 1
ATOM 1398 C C . ARG A 1 172 ? 0.951 -3.308 -19.029 1.00 93.56 172 ARG A C 1
ATOM 1400 O O . ARG A 1 172 ? 1.679 -4.270 -18.816 1.00 93.56 172 ARG A O 1
ATOM 1407 N N . GLU A 1 173 ? 1.430 -2.142 -19.455 1.00 95.00 173 GLU A N 1
ATOM 1408 C CA . GLU A 1 173 ? 2.866 -1.895 -19.606 1.00 95.00 173 GLU A CA 1
ATOM 1409 C C . GLU A 1 173 ? 3.577 -2.002 -18.247 1.00 95.00 173 GLU A C 1
ATOM 1411 O O . GLU A 1 173 ? 4.625 -2.635 -18.137 1.00 95.00 173 GLU A O 1
ATOM 1416 N N . PHE A 1 174 ? 2.974 -1.479 -17.174 1.00 96.38 174 PHE A N 1
ATOM 1417 C CA . PHE A 1 174 ? 3.520 -1.608 -15.823 1.00 96.38 174 PHE A CA 1
ATOM 1418 C C . PHE A 1 174 ? 3.606 -3.063 -15.334 1.00 96.38 174 PHE A C 1
ATOM 1420 O O . PHE A 1 174 ? 4.553 -3.402 -14.626 1.00 96.38 174 PHE A O 1
ATOM 1427 N N . GLU A 1 175 ? 2.692 -3.955 -15.730 1.00 93.31 175 GLU A N 1
ATOM 1428 C CA . GLU A 1 175 ? 2.789 -5.389 -15.401 1.00 93.31 175 GLU A CA 1
ATOM 1429 C C . GLU A 1 175 ? 4.101 -6.015 -15.914 1.00 93.31 175 GLU A C 1
ATOM 1431 O O . GLU A 1 175 ? 4.696 -6.856 -15.233 1.00 93.31 175 GLU A O 1
ATOM 1436 N N . GLY A 1 176 ? 4.611 -5.556 -17.064 1.00 95.56 176 GLY A N 1
ATOM 1437 C CA . GLY A 1 176 ? 5.884 -6.008 -17.633 1.00 95.56 176 GLY A CA 1
ATOM 1438 C C . GLY A 1 176 ? 7.125 -5.562 -16.849 1.00 95.56 176 GLY A C 1
ATOM 1439 O O . GLY A 1 176 ? 8.184 -6.192 -16.960 1.00 95.56 176 GLY A O 1
ATOM 1440 N N . PHE A 1 177 ? 7.005 -4.534 -16.002 1.00 97.06 177 PHE A N 1
ATOM 1441 C CA . PHE A 1 177 ? 8.113 -4.005 -15.202 1.00 97.06 177 PHE A CA 1
ATOM 1442 C C . PHE A 1 177 ? 8.703 -5.059 -14.255 1.00 97.06 177 PHE A C 1
ATOM 1444 O O . PHE A 1 177 ? 9.921 -5.145 -14.093 1.00 97.06 177 PHE A O 1
ATOM 1451 N N . GLN A 1 178 ? 7.853 -5.911 -13.671 1.00 96.00 178 GLN A N 1
ATOM 1452 C CA . GLN A 1 178 ? 8.280 -7.005 -12.795 1.00 96.00 178 GLN A CA 1
ATOM 1453 C C . GLN A 1 178 ? 9.257 -7.951 -13.509 1.00 96.00 178 GLN A C 1
ATOM 1455 O O . GLN A 1 178 ? 10.317 -8.270 -12.967 1.00 96.00 178 GLN A O 1
ATOM 1460 N N . SER A 1 179 ? 8.901 -8.403 -14.714 1.00 94.88 179 SER A N 1
ATOM 1461 C CA . SER A 1 179 ? 9.710 -9.352 -15.485 1.00 94.88 179 SER A CA 1
ATOM 1462 C C . SER A 1 179 ? 11.019 -8.727 -15.953 1.00 94.88 179 SER A C 1
ATOM 1464 O O . SER A 1 179 ? 12.074 -9.343 -15.802 1.00 94.88 179 SER A O 1
ATOM 1466 N N . TRP A 1 180 ? 10.972 -7.480 -16.432 1.00 96.50 180 TRP A N 1
ATOM 1467 C CA . TRP A 1 180 ? 12.171 -6.734 -16.819 1.00 96.50 180 TRP A CA 1
ATOM 1468 C C . TRP A 1 180 ? 13.160 -6.594 -15.655 1.00 96.50 180 TRP A C 1
ATOM 1470 O O . TRP A 1 180 ? 14.363 -6.822 -15.802 1.00 96.50 180 TRP A O 1
ATOM 1480 N N . LEU A 1 181 ? 12.651 -6.283 -14.461 1.00 96.44 181 LEU A N 1
ATOM 1481 C CA . LEU A 1 181 ? 13.472 -6.135 -13.267 1.00 96.44 181 LEU A CA 1
ATOM 1482 C C . LEU A 1 181 ? 14.101 -7.470 -12.834 1.00 96.44 181 LEU A C 1
ATOM 1484 O O . LEU A 1 181 ? 15.282 -7.516 -12.481 1.00 96.44 181 LEU A O 1
ATOM 1488 N N . GLN A 1 182 ? 13.336 -8.565 -12.882 1.00 95.44 182 GLN A N 1
ATOM 1489 C CA . GLN A 1 182 ? 13.845 -9.907 -12.588 1.00 95.44 182 GLN A CA 1
ATOM 1490 C C . GLN A 1 182 ? 14.968 -10.316 -13.546 1.00 95.44 182 GLN A C 1
ATOM 1492 O O . GLN A 1 182 ? 15.981 -10.852 -13.094 1.00 95.44 182 GLN A O 1
ATOM 1497 N N . GLU A 1 183 ? 14.827 -10.027 -14.841 1.00 94.75 183 GLU A N 1
ATOM 1498 C CA . GLU A 1 183 ? 15.868 -10.289 -15.835 1.00 94.75 183 GLU A CA 1
ATOM 1499 C C . GLU A 1 183 ? 17.127 -9.460 -15.558 1.00 94.75 183 GLU A C 1
ATOM 1501 O O . GLU A 1 183 ? 18.223 -10.019 -15.438 1.00 94.75 183 GLU A O 1
ATOM 1506 N N . ARG A 1 184 ? 16.967 -8.146 -15.348 1.00 94.50 184 ARG A N 1
ATOM 1507 C CA . ARG A 1 184 ? 18.070 -7.218 -15.057 1.00 94.50 184 ARG A CA 1
ATOM 1508 C C . ARG A 1 184 ? 18.899 -7.656 -13.851 1.00 94.50 184 ARG A C 1
ATOM 1510 O O . ARG A 1 184 ? 20.127 -7.683 -13.918 1.00 94.50 184 ARG A O 1
ATOM 1517 N N . TYR A 1 185 ? 18.235 -8.010 -12.752 1.00 94.69 185 TYR A N 1
ATOM 1518 C CA . TYR A 1 185 ? 18.896 -8.421 -11.510 1.00 94.69 185 TYR A CA 1
ATOM 1519 C C . TYR A 1 185 ? 19.185 -9.929 -11.436 1.00 94.69 185 TYR A C 1
ATOM 1521 O O . TYR A 1 185 ? 19.725 -10.403 -10.437 1.00 94.69 185 TYR A O 1
ATOM 1529 N N . LYS A 1 186 ? 18.871 -10.695 -12.492 1.00 94.69 186 LYS A N 1
ATOM 1530 C CA . LYS A 1 186 ? 19.034 -12.160 -12.563 1.00 94.69 186 LYS A CA 1
ATOM 1531 C C . LYS A 1 186 ? 18.334 -12.899 -11.413 1.00 94.69 186 LYS A C 1
ATOM 1533 O O . LYS A 1 186 ? 18.822 -13.918 -10.915 1.00 94.69 186 LYS A O 1
ATOM 1538 N N . ILE A 1 187 ? 17.177 -12.392 -10.997 1.00 92.62 187 ILE A N 1
ATOM 1539 C CA . ILE A 1 187 ? 16.373 -12.944 -9.907 1.00 92.62 187 ILE A CA 1
ATOM 1540 C C . ILE A 1 187 ? 15.400 -13.977 -10.462 1.00 92.62 187 ILE A C 1
ATOM 1542 O O . ILE A 1 187 ? 14.595 -13.693 -11.340 1.00 92.62 187 ILE A O 1
ATOM 1546 N N . LYS A 1 188 ? 15.456 -15.188 -9.902 1.00 89.56 188 LYS A N 1
ATOM 1547 C CA . LYS A 1 188 ? 14.568 -16.308 -10.263 1.00 89.56 188 LYS A CA 1
ATOM 1548 C C . LYS A 1 188 ? 13.439 -16.542 -9.256 1.00 89.56 188 LYS A C 1
ATOM 1550 O O . LYS A 1 188 ? 12.642 -17.456 -9.433 1.00 89.56 188 LYS A O 1
ATOM 1555 N N . SER A 1 189 ? 13.414 -15.781 -8.163 1.00 87.56 189 SER A N 1
ATOM 1556 C CA . SER A 1 189 ? 12.394 -15.894 -7.122 1.00 87.56 189 SER A CA 1
ATOM 1557 C C . SER A 1 189 ? 11.186 -15.004 -7.431 1.00 87.56 189 SER A C 1
ATOM 1559 O O . SER A 1 189 ? 11.292 -13.997 -8.130 1.00 87.56 189 SER A O 1
ATOM 1561 N N . ASN A 1 190 ? 10.035 -15.347 -6.851 1.00 86.12 190 ASN A N 1
ATOM 1562 C CA . ASN A 1 190 ? 8.770 -14.621 -7.030 1.00 86.12 190 ASN A CA 1
ATOM 1563 C C . ASN A 1 190 ? 8.645 -13.399 -6.100 1.00 86.12 190 ASN A C 1
ATOM 1565 O O . ASN A 1 190 ? 7.561 -13.091 -5.606 1.00 86.12 190 ASN A O 1
ATOM 1569 N N . GLN A 1 191 ? 9.759 -12.742 -5.776 1.00 90.06 191 GLN A N 1
ATOM 1570 C CA . GLN A 1 191 ? 9.731 -11.524 -4.968 1.00 90.06 191 GLN A CA 1
ATOM 1571 C C . GLN A 1 191 ? 9.148 -10.369 -5.787 1.00 90.06 191 GLN A C 1
ATOM 1573 O O . GLN A 1 191 ? 9.433 -10.251 -6.978 1.00 90.06 191 GLN A O 1
ATOM 1578 N N . SER A 1 192 ? 8.341 -9.513 -5.154 1.00 94.75 192 SER A N 1
ATOM 1579 C CA . SER A 1 192 ? 7.806 -8.319 -5.812 1.00 94.75 192 SER A CA 1
ATOM 1580 C C . SER A 1 192 ? 8.929 -7.363 -6.205 1.00 94.75 192 SER A C 1
ATOM 1582 O O . SER A 1 192 ? 9.968 -7.307 -5.542 1.00 94.75 192 SER A O 1
ATOM 1584 N N . TRP A 1 193 ? 8.695 -6.567 -7.246 1.00 97.69 193 TRP A N 1
ATOM 1585 C CA . TRP A 1 193 ? 9.596 -5.508 -7.693 1.00 97.69 193 TRP A CA 1
ATOM 1586 C C . TRP A 1 193 ? 10.032 -4.605 -6.535 1.00 97.69 193 TRP A C 1
ATOM 1588 O O . TRP A 1 193 ? 11.205 -4.258 -6.435 1.00 97.69 193 TRP A O 1
ATOM 1598 N N . ALA A 1 194 ? 9.125 -4.316 -5.598 1.00 97.88 194 ALA A N 1
ATOM 1599 C CA . ALA A 1 194 ? 9.418 -3.509 -4.422 1.00 97.88 194 ALA A CA 1
ATOM 1600 C C . ALA A 1 194 ? 10.467 -4.162 -3.514 1.00 97.88 194 ALA A C 1
ATOM 1602 O O . ALA A 1 194 ? 11.409 -3.502 -3.087 1.00 97.88 194 ALA A O 1
ATOM 1603 N N . LYS A 1 195 ? 10.356 -5.474 -3.263 1.00 97.00 195 LYS A N 1
ATOM 1604 C CA . LYS A 1 195 ? 11.349 -6.226 -2.478 1.00 97.00 195 LYS A CA 1
ATOM 1605 C C . LYS A 1 195 ? 12.685 -6.331 -3.194 1.00 97.00 195 LYS A C 1
ATOM 1607 O O . LYS A 1 195 ? 13.719 -6.229 -2.543 1.00 97.00 195 LYS A O 1
ATOM 1612 N N . ILE A 1 196 ? 12.657 -6.528 -4.511 1.00 97.69 196 ILE A N 1
ATOM 1613 C CA . ILE A 1 196 ? 13.867 -6.577 -5.333 1.00 97.69 196 ILE A CA 1
ATOM 1614 C C . ILE A 1 196 ? 14.611 -5.244 -5.229 1.00 97.69 196 ILE A C 1
ATOM 1616 O O . ILE A 1 196 ? 15.788 -5.232 -4.892 1.00 97.69 196 ILE A O 1
ATOM 1620 N N . ILE A 1 197 ? 13.930 -4.122 -5.460 1.00 98.44 197 ILE A N 1
ATOM 1621 C CA . ILE A 1 197 ? 14.556 -2.797 -5.414 1.00 98.44 197 ILE A CA 1
ATOM 1622 C C . ILE A 1 197 ? 15.036 -2.481 -3.999 1.00 98.44 197 ILE A C 1
ATOM 1624 O O . ILE A 1 197 ? 16.184 -2.076 -3.832 1.00 98.44 197 ILE A O 1
ATOM 1628 N N . LEU A 1 198 ? 14.209 -2.731 -2.979 1.00 98.25 198 LEU A N 1
ATOM 1629 C CA . LEU A 1 198 ? 14.583 -2.497 -1.585 1.00 98.25 198 LEU A CA 1
ATOM 1630 C C . LEU A 1 198 ? 15.831 -3.291 -1.178 1.00 98.25 198 LEU A C 1
ATOM 1632 O O . LEU A 1 198 ? 16.668 -2.770 -0.455 1.00 98.25 198 LEU A O 1
ATOM 1636 N N . PHE A 1 199 ? 15.995 -4.521 -1.674 1.00 96.81 199 PHE A N 1
ATOM 1637 C CA . PHE A 1 199 ? 17.183 -5.335 -1.403 1.00 96.81 199 PHE A CA 1
ATOM 1638 C C . PHE A 1 199 ? 18.486 -4.703 -1.925 1.00 96.81 199 PHE A C 1
ATOM 1640 O O . PHE A 1 199 ? 19.540 -4.893 -1.323 1.00 96.81 199 PHE A O 1
ATOM 1647 N N . TYR A 1 200 ? 18.418 -3.945 -3.023 1.00 96.44 200 TYR A N 1
ATOM 1648 C CA . TYR A 1 200 ? 19.558 -3.230 -3.613 1.00 96.44 200 TYR A CA 1
ATOM 1649 C C . TYR A 1 200 ? 19.630 -1.751 -3.202 1.00 96.44 200 TYR A C 1
ATOM 1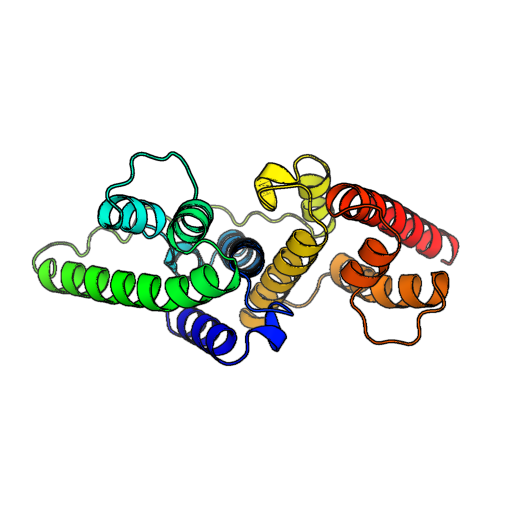651 O O . TYR A 1 200 ? 20.338 -0.984 -3.852 1.00 96.44 200 TYR A O 1
ATOM 1659 N N . SER A 1 201 ? 18.902 -1.349 -2.160 1.00 98.06 201 SER A N 1
ATOM 1660 C CA . SER A 1 201 ? 18.844 0.031 -1.665 1.00 98.06 201 SER A CA 1
ATOM 1661 C C . SER A 1 201 ? 19.273 0.086 -0.199 1.00 98.06 201 SER A C 1
ATOM 1663 O O . SER A 1 201 ? 19.147 -0.905 0.521 1.00 98.06 201 SER A O 1
ATOM 1665 N N . MET A 1 202 ? 19.761 1.234 0.269 1.00 97.62 202 MET A N 1
ATOM 1666 C CA . MET A 1 202 ? 20.118 1.430 1.676 1.00 97.62 202 MET A CA 1
ATOM 1667 C C . MET A 1 202 ? 18.882 1.482 2.576 1.00 97.62 202 MET A C 1
ATOM 1669 O O . MET A 1 202 ? 18.902 0.941 3.682 1.00 97.62 202 MET A O 1
ATOM 1673 N N . ASP A 1 203 ? 17.809 2.126 2.112 1.00 98.50 203 ASP A N 1
ATOM 1674 C CA . ASP A 1 203 ? 16.573 2.288 2.869 1.00 98.50 203 ASP A CA 1
ATOM 1675 C C . ASP A 1 203 ? 15.325 2.426 1.973 1.00 98.50 203 ASP A C 1
ATOM 1677 O O . ASP A 1 203 ? 15.374 2.349 0.745 1.00 98.50 203 ASP A O 1
ATOM 1681 N N . GLU A 1 204 ? 14.170 2.601 2.618 1.00 98.38 204 GLU A N 1
ATOM 1682 C CA . GLU A 1 204 ? 12.857 2.770 1.986 1.00 98.38 204 GLU A CA 1
ATOM 1683 C C . GLU A 1 204 ? 12.750 4.026 1.106 1.00 98.38 204 GLU A C 1
ATOM 1685 O O . GLU A 1 204 ? 11.982 4.022 0.138 1.00 98.38 204 GLU A O 1
ATOM 1690 N N . HIS A 1 205 ? 13.487 5.088 1.448 1.00 98.44 205 HIS A N 1
ATOM 1691 C CA . HIS A 1 205 ? 13.479 6.349 0.714 1.00 98.44 205 HIS A CA 1
ATOM 1692 C C . HIS A 1 205 ? 14.261 6.199 -0.587 1.00 98.44 205 HIS A C 1
ATOM 1694 O O . HIS A 1 205 ? 13.706 6.443 -1.657 1.00 98.44 205 HIS A O 1
ATOM 1700 N N . GLU A 1 206 ? 15.510 5.738 -0.502 1.00 98.56 206 GLU A N 1
ATOM 1701 C CA . GLU A 1 206 ? 16.339 5.476 -1.678 1.00 98.56 206 GLU A CA 1
ATOM 1702 C C . GLU A 1 206 ? 15.660 4.453 -2.593 1.00 98.56 206 GLU A C 1
ATOM 1704 O O . GLU A 1 206 ? 15.593 4.649 -3.804 1.00 98.56 206 GLU A O 1
ATOM 1709 N N . ALA A 1 207 ? 15.074 3.392 -2.033 1.00 98.75 207 ALA A N 1
ATOM 1710 C CA . ALA A 1 207 ? 14.368 2.400 -2.833 1.00 98.75 207 ALA A CA 1
ATOM 1711 C C . ALA A 1 207 ? 13.210 3.011 -3.636 1.00 98.75 207 ALA A C 1
ATOM 1713 O O . ALA A 1 207 ? 12.993 2.642 -4.791 1.00 98.75 207 ALA A O 1
ATOM 1714 N N . LEU A 1 208 ? 12.475 3.965 -3.054 1.00 98.75 208 LEU A N 1
ATOM 1715 C CA . LEU A 1 208 ? 11.412 4.669 -3.765 1.00 98.75 208 LEU A CA 1
ATOM 1716 C C . LEU A 1 208 ? 11.967 5.540 -4.902 1.00 98.75 208 LEU A C 1
ATOM 1718 O O . LEU A 1 208 ? 11.387 5.559 -5.985 1.00 98.75 208 LEU A O 1
ATOM 1722 N N . GLU A 1 209 ? 13.079 6.241 -4.684 1.00 98.50 209 GLU A N 1
ATOM 1723 C CA . GLU A 1 209 ? 13.740 7.024 -5.738 1.00 98.50 209 GLU A CA 1
ATOM 1724 C C . GLU A 1 209 ? 14.202 6.116 -6.883 1.00 98.50 209 GLU A C 1
ATOM 1726 O O . GLU A 1 209 ? 13.832 6.336 -8.040 1.00 98.50 209 GLU A O 1
ATOM 1731 N N . ARG A 1 210 ? 14.886 5.017 -6.542 1.00 98.44 210 ARG A N 1
ATOM 1732 C CA . ARG A 1 210 ? 15.343 4.002 -7.497 1.00 98.44 210 ARG A CA 1
ATOM 1733 C C . ARG A 1 210 ? 14.199 3.362 -8.269 1.00 98.44 210 ARG A C 1
ATOM 1735 O O . ARG A 1 210 ? 14.377 3.044 -9.440 1.00 98.44 210 ARG A O 1
ATOM 1742 N N . PHE A 1 211 ? 13.029 3.169 -7.658 1.00 98.69 211 PHE A N 1
ATOM 1743 C CA . PHE A 1 211 ? 11.848 2.690 -8.379 1.00 98.69 211 PHE A CA 1
ATOM 1744 C C . PHE A 1 211 ? 11.515 3.593 -9.567 1.00 98.69 211 PHE A C 1
ATOM 1746 O O . PHE A 1 211 ? 11.327 3.089 -10.672 1.00 98.69 211 PHE A O 1
ATOM 1753 N N . PHE A 1 212 ? 11.480 4.912 -9.367 1.00 98.44 212 PHE A N 1
ATOM 1754 C CA . PHE A 1 212 ? 11.138 5.834 -10.447 1.00 98.44 212 PHE A CA 1
ATOM 1755 C C . PHE A 1 212 ? 12.224 5.913 -11.522 1.00 98.44 212 PHE A C 1
ATOM 1757 O O . PHE A 1 212 ? 11.882 6.042 -12.694 1.00 98.44 212 PHE A O 1
ATOM 1764 N N . GLU A 1 213 ? 13.501 5.813 -11.148 1.00 98.25 213 GLU A N 1
ATOM 1765 C CA . GLU A 1 213 ? 14.619 5.739 -12.101 1.00 98.25 213 GLU A CA 1
ATOM 1766 C C . GLU A 1 213 ? 14.545 4.464 -12.952 1.00 98.25 213 GLU A C 1
ATOM 1768 O O . GLU A 1 213 ? 14.553 4.521 -14.180 1.00 98.25 213 GLU A O 1
ATOM 1773 N N . LEU A 1 214 ? 14.392 3.307 -12.303 1.00 98.44 214 LEU A N 1
ATOM 1774 C CA . LEU A 1 214 ? 14.303 2.008 -12.971 1.00 98.44 214 LEU A CA 1
ATOM 1775 C C . LEU A 1 214 ? 13.065 1.907 -13.860 1.00 98.44 214 LEU A C 1
ATOM 1777 O O . LEU A 1 214 ? 13.128 1.311 -14.934 1.00 98.44 214 LEU A O 1
ATOM 1781 N N . PHE A 1 215 ? 11.942 2.478 -13.426 1.00 98.06 215 PHE A N 1
ATOM 1782 C CA . PHE A 1 215 ? 10.731 2.497 -14.233 1.00 98.06 215 PHE A CA 1
ATOM 1783 C C . PHE A 1 215 ? 10.895 3.383 -15.475 1.00 98.06 215 PHE A C 1
ATOM 1785 O O . PHE A 1 215 ? 10.479 3.001 -16.564 1.00 98.06 215 PHE A O 1
ATOM 1792 N N . GLU A 1 216 ? 11.577 4.523 -15.358 1.00 97.12 216 GLU A N 1
ATOM 1793 C CA . GLU A 1 216 ? 11.912 5.368 -16.507 1.00 97.12 216 GLU A CA 1
ATOM 1794 C C . GLU A 1 216 ? 12.871 4.663 -17.487 1.00 97.12 216 GLU A C 1
ATOM 1796 O O . GLU A 1 216 ? 12.645 4.686 -18.699 1.00 97.12 216 GLU A O 1
ATOM 1801 N N . GLU A 1 217 ? 13.891 3.960 -16.981 1.00 97.31 217 GLU A N 1
ATOM 1802 C CA . GLU A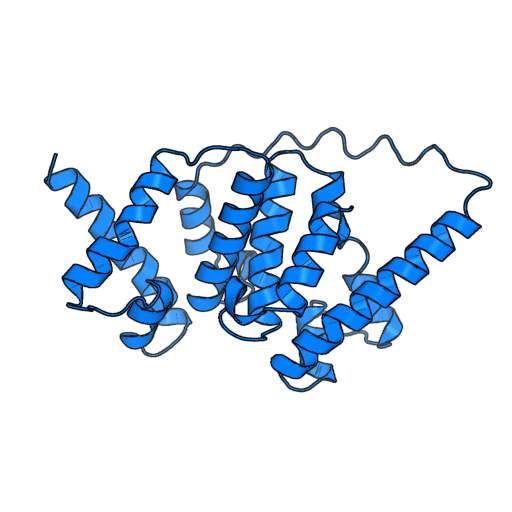 1 217 ? 14.771 3.109 -17.798 1.00 97.31 217 GLU A CA 1
ATOM 1803 C C . GLU A 1 217 ? 13.994 2.016 -18.550 1.00 97.31 217 GLU A C 1
ATOM 1805 O O . GLU A 1 217 ? 14.252 1.769 -19.734 1.00 97.31 217 GLU A O 1
ATOM 1810 N N . TYR A 1 218 ? 13.033 1.374 -17.882 1.00 97.25 218 TYR A N 1
ATOM 1811 C CA . TYR A 1 218 ? 12.169 0.356 -18.477 1.00 97.25 218 TYR A CA 1
ATOM 1812 C C . TYR A 1 218 ? 11.355 0.920 -19.650 1.00 97.25 218 TYR A C 1
ATOM 1814 O O . TYR A 1 218 ? 11.418 0.383 -20.760 1.00 97.25 218 TYR A O 1
ATOM 1822 N N . LEU A 1 219 ? 10.677 2.055 -19.449 1.00 94.88 219 LEU A N 1
ATOM 1823 C CA . LEU A 1 219 ? 9.884 2.708 -20.497 1.00 94.88 219 LEU A CA 1
ATOM 1824 C C . LEU A 1 219 ? 10.744 3.123 -21.702 1.00 94.88 219 LEU A C 1
ATOM 1826 O O . LEU A 1 219 ? 10.316 3.009 -22.851 1.00 94.88 219 LEU A O 1
ATOM 1830 N N . ASN A 1 220 ? 11.973 3.585 -21.467 1.00 94.25 220 ASN A N 1
ATOM 1831 C CA . ASN A 1 220 ? 12.895 3.961 -22.543 1.00 94.25 220 ASN A CA 1
ATOM 1832 C C . ASN A 1 220 ? 13.423 2.741 -23.320 1.00 94.25 220 ASN A C 1
ATOM 1834 O O . ASN A 1 220 ? 13.613 2.814 -24.538 1.00 94.25 220 ASN A O 1
ATOM 1838 N N . SER A 1 221 ? 13.607 1.606 -22.642 1.00 89.44 221 SER A N 1
ATOM 1839 C CA . SER A 1 221 ? 14.037 0.345 -23.261 1.00 89.44 221 SER A CA 1
ATOM 1840 C C . SER A 1 221 ? 12.951 -0.239 -24.173 1.00 89.44 221 SER A C 1
ATOM 1842 O O . SER A 1 221 ? 13.250 -0.677 -25.286 1.00 89.44 221 SER A O 1
ATOM 1844 N N . ASN A 1 222 ? 11.684 -0.170 -23.751 1.00 79.56 222 ASN A N 1
ATOM 1845 C CA . ASN A 1 222 ? 10.540 -0.603 -24.560 1.00 79.56 222 ASN A CA 1
ATOM 1846 C C . ASN A 1 222 ? 10.348 0.268 -25.809 1.00 79.56 222 ASN A C 1
ATOM 1848 O O . ASN A 1 222 ? 10.102 -0.253 -26.892 1.00 79.56 222 ASN A O 1
ATOM 1852 N N . LYS A 1 223 ? 10.518 1.591 -25.687 1.00 76.38 223 LYS A N 1
ATOM 1853 C CA . LYS A 1 223 ? 10.424 2.524 -26.827 1.00 76.38 223 LYS A CA 1
ATOM 1854 C C . LYS A 1 2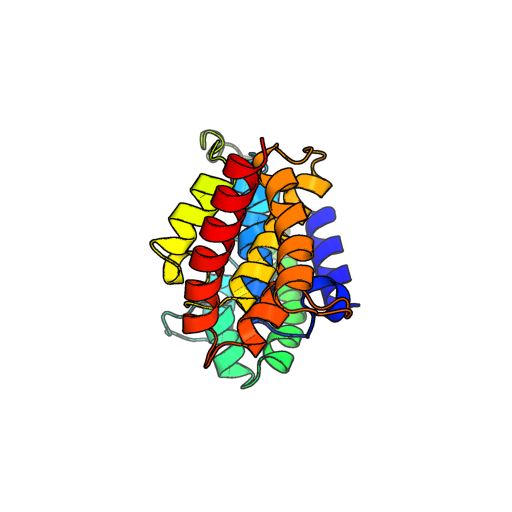23 ? 11.522 2.330 -27.869 1.00 76.38 223 LYS A C 1
ATOM 1856 O O . LYS A 1 223 ? 11.304 2.660 -29.024 1.00 76.38 223 LYS A O 1
ATOM 1861 N N . SER A 1 224 ? 12.687 1.829 -27.461 1.00 63.19 224 SER A N 1
ATOM 1862 C CA . SER A 1 224 ? 13.818 1.567 -28.363 1.00 63.19 224 SER A CA 1
ATOM 1863 C C . SER A 1 224 ? 13.743 0.190 -29.035 1.00 63.19 224 SER A C 1
ATOM 1865 O O . SER A 1 224 ? 14.554 -0.106 -29.908 1.00 63.19 224 SER A O 1
ATOM 1867 N N . SER A 1 225 ? 12.803 -0.657 -28.602 1.00 56.25 225 SER A N 1
ATOM 1868 C CA . SER A 1 225 ? 12.604 -2.028 -29.095 1.00 56.25 225 SER A CA 1
ATOM 1869 C C . SER A 1 225 ? 11.400 -2.163 -30.044 1.00 56.25 225 SER A C 1
ATOM 1871 O O . SER A 1 225 ? 11.148 -3.262 -30.536 1.00 56.25 225 SER A O 1
ATOM 1873 N N . ASN A 1 226 ? 10.687 -1.059 -30.301 1.00 43.03 226 ASN A N 1
ATOM 1874 C CA . ASN A 1 226 ? 9.610 -0.911 -31.290 1.00 43.03 226 ASN A CA 1
ATOM 1875 C C . ASN A 1 226 ? 10.068 0.004 -32.431 1.00 43.03 226 ASN A C 1
ATOM 1877 O O . ASN A 1 226 ? 9.610 -0.222 -33.573 1.00 43.03 226 ASN A O 1
#

pLDDT: mean 88.16, std 15.43, range [37.44, 98.75]

Radius of gyration: 19.46 Å; Cα contacts (8 Å, |Δi|>4): 210; chains: 1; bounding box: 57×33×56 Å

Organism: NCBI:txid128403

Solvent-accessible surface area (backbone atoms only — not comparable to full-atom values): 12634 Å² total; per-residue (Å²): 108,70,69,60,55,51,49,52,50,51,39,72,77,39,27,50,84,75,53,72,44,65,31,34,67,37,50,47,20,16,47,48,22,21,32,48,42,30,38,34,72,56,39,54,72,71,36,45,74,64,68,62,50,52,59,49,51,32,61,75,68,72,50,88,69,96,56,55,59,63,52,51,34,34,66,74,53,72,33,50,48,52,20,33,58,46,46,56,60,50,50,52,50,51,51,55,51,52,50,52,50,51,66,71,42,73,73,80,72,92,76,83,80,83,83,78,91,78,70,75,53,61,87,70,54,70,63,57,52,52,52,51,36,73,76,40,31,45,81,73,48,72,42,60,30,26,68,28,48,51,27,17,52,50,18,32,54,48,39,38,52,76,73,69,49,75,82,52,70,63,52,55,56,53,62,49,49,48,58,54,49,27,60,76,70,69,50,87,67,94,67,52,60,52,56,54,43,39,71,79,30,94,44,46,45,56,17,35,55,50,48,57,52,53,50,50,53,50,56,53,53,56,64,74,74,109

Foldseek 3Di:
DVVVVVVLVVCLVPVCVQQVDLFLLLVVLLLLLQLVLCVLVPVVVSSCLCPPLQVQCCVVVVHPDPDGLSVSLCVVQVDRNSSSNVVVVSSVVVVVVVVVVVVVCVPDDPPPPPDPPPDDRPPDDPVVVLVVCVVCVCVNSVDQFLSSVVSSVSSNVVNCVVVPHDDDPVRVLVVCLQVVLCVVVVPPDPDGPSVSLCVVAPHRNRSSVVVVVSVVVSVVVVVVVD

Mean predicted aligned error: 6.52 Å